Protein AF-A0A538IIS0-F1 (afdb_monomer_lite)

Radius of gyration: 21.3 Å; chains: 1; bounding box: 69×32×52 Å

Sequence (185 aa):
VWTGEPRGEMTRQIREASRRHWHADPLTSADGARLYSDFFSPAEFRRTGLYQELARPLGIEDMVRLWLDPRGAGGARLEFDRPDRRFRDSDRAVLDVLLPHLRQFRRSAVARRRSLSWPSNGAEGLTPREREILELVADGRTNAEVAQLLWVSPSTVRKHLENAYAKLGVHNGTRTRDLRRDRPL

Structure (mmCIF, N/CA/C/O backbone):
data_AF-A0A538IIS0-F1
#
_entry.id   AF-A0A538IIS0-F1
#
loop_
_atom_site.group_PDB
_atom_site.id
_atom_site.type_symbol
_atom_site.label_atom_id
_atom_site.label_alt_id
_atom_site.label_comp_id
_atom_site.label_asym_id
_atom_site.label_entity_id
_atom_site.label_seq_id
_atom_site.pdbx_PDB_ins_code
_atom_site.Cartn_x
_atom_site.Cartn_y
_atom_site.Cartn_z
_atom_site.occupancy
_atom_site.B_iso_or_equiv
_atom_site.auth_seq_id
_atom_site.auth_comp_id
_atom_site.auth_asym_id
_atom_site.auth_atom_id
_atom_site.pdbx_PDB_model_num
ATOM 1 N N . VAL A 1 1 ? -6.198 -1.019 3.293 1.00 33.31 1 VAL A N 1
ATOM 2 C CA . VAL A 1 1 ? -7.305 -1.655 2.550 1.00 33.31 1 VAL A CA 1
ATOM 3 C C . VAL A 1 1 ? -6.745 -1.989 1.188 1.00 33.31 1 VAL A C 1
ATOM 5 O O . VAL A 1 1 ? -6.380 -1.081 0.459 1.00 33.31 1 VAL A O 1
ATOM 8 N N . TRP A 1 2 ? -6.546 -3.279 0.962 1.00 36.22 2 TRP A N 1
ATOM 9 C CA . TRP A 1 2 ? -6.068 -3.895 -0.269 1.00 36.22 2 TRP A CA 1
ATOM 10 C C . TRP A 1 2 ? -7.277 -4.633 -0.853 1.00 36.22 2 TRP A C 1
ATOM 12 O O . TRP A 1 2 ? -8.022 -5.243 -0.085 1.00 36.22 2 TRP A O 1
ATOM 22 N N . THR A 1 3 ? -7.559 -4.457 -2.145 1.00 32.69 3 THR A N 1
ATOM 23 C CA . THR A 1 3 ? -8.865 -4.805 -2.748 1.00 32.69 3 THR A CA 1
ATOM 24 C C . THR A 1 3 ? -8.763 -5.686 -3.994 1.00 32.69 3 THR A C 1
ATOM 26 O O . THR A 1 3 ? -9.735 -5.785 -4.735 1.00 32.69 3 THR A O 1
ATOM 29 N N . GLY A 1 4 ? -7.615 -6.316 -4.246 1.00 43.41 4 GLY A N 1
ATOM 30 C CA . GLY A 1 4 ? -7.484 -7.371 -5.253 1.00 43.41 4 GLY A CA 1
ATOM 31 C C . GLY A 1 4 ? -7.354 -8.720 -4.560 1.00 43.41 4 GLY A C 1
ATOM 32 O O . GLY A 1 4 ? -6.572 -8.829 -3.622 1.00 43.41 4 GLY A O 1
ATOM 33 N N . GLU A 1 5 ? -8.111 -9.735 -4.982 1.00 45.53 5 GLU A N 1
ATOM 34 C CA . GLU A 1 5 ? -7.801 -11.098 -4.551 1.00 45.53 5 GLU A CA 1
ATOM 35 C C . GLU A 1 5 ? -6.458 -11.502 -5.179 1.00 45.53 5 GLU A C 1
ATOM 37 O O . GLU A 1 5 ? -6.302 -11.435 -6.403 1.00 45.53 5 GLU A O 1
ATOM 42 N N . PRO A 1 6 ? -5.462 -11.876 -4.364 1.00 56.81 6 PRO A N 1
ATOM 43 C CA . PRO A 1 6 ? -4.179 -12.318 -4.873 1.00 56.81 6 PRO A CA 1
ATOM 44 C C . PRO A 1 6 ? -4.402 -13.650 -5.584 1.00 56.81 6 PRO A C 1
ATOM 46 O O . PRO A 1 6 ? -5.241 -14.454 -5.176 1.00 56.81 6 PRO A O 1
ATOM 49 N N . ARG A 1 7 ? -3.590 -13.959 -6.593 1.00 62.84 7 ARG A N 1
ATOM 50 C CA . ARG A 1 7 ? -3.607 -15.322 -7.142 1.00 62.84 7 ARG A CA 1
ATOM 51 C C . ARG A 1 7 ? -3.034 -16.358 -6.155 1.00 62.84 7 ARG A C 1
ATOM 53 O O . ARG A 1 7 ? -3.169 -17.548 -6.412 1.00 62.84 7 ARG A O 1
ATOM 60 N N . GLY A 1 8 ? -2.431 -15.927 -5.037 1.00 64.62 8 GLY A N 1
ATOM 61 C CA . GLY A 1 8 ? -1.850 -16.785 -3.995 1.00 64.62 8 GLY A CA 1
ATOM 62 C C . GLY A 1 8 ? -2.246 -16.390 -2.566 1.00 64.62 8 GLY A C 1
ATOM 63 O O . GLY A 1 8 ? -2.528 -15.236 -2.276 1.00 64.62 8 GLY A O 1
ATOM 64 N N . GLU A 1 9 ? -2.270 -17.346 -1.643 1.00 74.31 9 GLU A N 1
ATOM 65 C CA . GLU A 1 9 ? -2.751 -17.133 -0.272 1.00 74.31 9 GLU A CA 1
ATOM 66 C C . GLU A 1 9 ? -1.841 -16.203 0.555 1.00 74.31 9 GLU A C 1
ATOM 68 O O . GLU A 1 9 ? -0.624 -16.348 0.548 1.00 74.31 9 GLU A O 1
ATOM 73 N N . MET A 1 10 ? -2.416 -15.283 1.341 1.00 77.69 10 MET A N 1
ATOM 74 C CA . MET A 1 10 ? -1.679 -14.373 2.237 1.00 77.69 10 MET A CA 1
ATOM 75 C C . MET A 1 10 ? -1.203 -15.079 3.525 1.00 77.69 10 MET A C 1
ATOM 77 O O . MET A 1 10 ? -1.702 -14.816 4.631 1.00 77.69 10 MET A O 1
ATOM 81 N N . THR A 1 11 ? -0.235 -15.984 3.373 1.00 82.81 11 THR A N 1
ATOM 82 C CA . THR A 1 11 ? 0.330 -16.806 4.456 1.00 82.81 11 THR A CA 1
ATOM 83 C C . THR A 1 11 ? 1.126 -15.987 5.482 1.00 82.81 11 THR A C 1
ATOM 85 O O . THR A 1 11 ? 1.507 -14.836 5.249 1.00 82.81 11 THR A O 1
ATOM 88 N N . ARG A 1 12 ? 1.429 -16.588 6.645 1.00 79.19 12 ARG A N 1
ATOM 89 C CA . ARG A 1 12 ? 2.288 -15.971 7.676 1.00 79.19 12 ARG A CA 1
ATOM 90 C C . ARG A 1 12 ? 3.655 -15.568 7.114 1.00 79.19 12 ARG A C 1
ATOM 92 O O . ARG A 1 12 ? 4.102 -14.454 7.368 1.00 79.19 12 ARG A O 1
ATOM 99 N N . GLN A 1 13 ? 4.267 -16.440 6.314 1.00 80.81 13 GLN A N 1
ATOM 100 C CA . GLN A 1 13 ? 5.565 -16.192 5.688 1.00 80.81 13 GLN A CA 1
ATOM 101 C C . GLN A 1 13 ? 5.528 -14.965 4.769 1.00 80.81 13 GLN A C 1
ATOM 103 O O . GLN A 1 13 ? 6.429 -14.133 4.825 1.00 80.81 13 GLN A O 1
ATOM 108 N N . ILE A 1 14 ? 4.462 -14.806 3.979 1.00 82.19 14 ILE A N 1
ATOM 109 C CA . ILE A 1 14 ? 4.277 -13.648 3.091 1.00 82.19 14 ILE A CA 1
ATOM 110 C C . ILE A 1 14 ? 4.088 -12.362 3.905 1.00 82.19 14 ILE A C 1
ATOM 112 O O . ILE A 1 14 ? 4.660 -11.327 3.569 1.00 82.19 14 ILE A O 1
ATOM 116 N N . ARG A 1 15 ? 3.365 -12.410 5.033 1.00 78.38 15 ARG A N 1
ATOM 117 C CA . ARG A 1 15 ? 3.237 -11.249 5.936 1.00 78.38 15 ARG A CA 1
ATOM 118 C C . ARG A 1 15 ? 4.567 -10.856 6.575 1.00 78.38 15 ARG A C 1
ATOM 120 O O . ARG A 1 15 ? 4.832 -9.669 6.743 1.00 78.38 15 ARG A O 1
ATOM 127 N N . GLU A 1 16 ? 5.393 -11.825 6.952 1.00 81.81 16 GLU A N 1
ATOM 128 C CA . GLU A 1 16 ? 6.734 -11.569 7.490 1.00 81.81 16 GLU A CA 1
ATOM 129 C C . GLU A 1 16 ? 7.668 -11.003 6.414 1.00 81.81 16 GLU A C 1
ATOM 131 O O . GLU A 1 16 ? 8.334 -9.997 6.659 1.00 81.81 16 GLU A O 1
ATOM 136 N N . ALA A 1 17 ? 7.651 -11.571 5.204 1.00 83.44 17 ALA A N 1
ATOM 137 C CA . ALA A 1 17 ? 8.385 -11.046 4.054 1.00 83.44 17 ALA A CA 1
ATOM 138 C C . ALA A 1 17 ? 7.968 -9.602 3.731 1.00 83.44 17 ALA A C 1
ATOM 140 O O . ALA A 1 17 ? 8.826 -8.741 3.549 1.00 83.44 17 ALA A O 1
ATOM 141 N N . SER A 1 18 ? 6.666 -9.304 3.756 1.00 82.19 18 SER A N 1
ATOM 142 C CA . SER A 1 18 ? 6.145 -7.945 3.564 1.00 82.19 18 SER A CA 1
ATOM 143 C C . SER A 1 18 ? 6.749 -6.954 4.565 1.00 82.19 18 SER A C 1
ATOM 145 O O . SER A 1 18 ? 7.203 -5.885 4.165 1.00 82.19 18 SER A O 1
ATOM 147 N N . ARG A 1 19 ? 6.834 -7.318 5.855 1.00 81.81 19 ARG A N 1
ATOM 148 C CA . ARG A 1 19 ? 7.463 -6.463 6.879 1.00 81.81 19 ARG A CA 1
ATOM 149 C C . ARG A 1 19 ? 8.963 -6.289 6.652 1.00 81.81 19 ARG A C 1
ATOM 151 O O . ARG A 1 19 ? 9.461 -5.182 6.823 1.00 81.81 19 ARG A O 1
ATOM 158 N N . ARG A 1 20 ? 9.679 -7.353 6.267 1.00 84.00 20 ARG A N 1
ATOM 159 C CA . ARG A 1 20 ? 11.127 -7.288 5.996 1.00 84.00 20 ARG A CA 1
ATOM 160 C C . ARG A 1 20 ? 11.447 -6.352 4.836 1.00 84.00 20 ARG A C 1
ATOM 162 O O . ARG A 1 20 ? 12.305 -5.485 4.968 1.00 84.00 20 ARG A O 1
ATOM 169 N N . HIS A 1 21 ? 10.744 -6.513 3.717 1.00 83.12 21 HIS A N 1
ATOM 170 C CA . HIS A 1 21 ? 11.025 -5.760 2.492 1.00 83.12 21 HIS A CA 1
ATOM 171 C C . HIS A 1 21 ? 10.437 -4.346 2.501 1.00 83.12 21 HIS A C 1
ATOM 173 O O . HIS A 1 21 ? 10.823 -3.534 1.667 1.00 83.12 21 HIS A O 1
ATOM 179 N N . TRP A 1 22 ? 9.579 -4.011 3.473 1.00 77.38 22 TRP A N 1
ATOM 180 C CA . TRP A 1 22 ? 8.990 -2.676 3.622 1.00 77.38 22 TRP A CA 1
ATOM 181 C C . TRP A 1 22 ? 10.029 -1.547 3.654 1.00 77.38 22 TRP A C 1
ATOM 183 O O . TRP A 1 22 ? 9.833 -0.509 3.030 1.00 77.38 22 TRP A O 1
ATOM 193 N N . HIS A 1 23 ? 11.146 -1.739 4.360 1.00 72.06 23 HIS A N 1
ATOM 194 C CA . HIS A 1 23 ? 12.180 -0.706 4.499 1.00 72.06 23 HIS A CA 1
ATOM 195 C C . HIS A 1 23 ? 13.019 -0.499 3.233 1.00 72.06 23 HIS A C 1
ATOM 197 O O . HIS A 1 23 ? 13.590 0.573 3.055 1.00 72.06 23 HIS A O 1
ATOM 203 N N . ALA A 1 24 ? 13.093 -1.513 2.369 1.00 72.56 24 ALA A N 1
ATOM 204 C CA . ALA A 1 24 ? 13.843 -1.479 1.114 1.00 72.56 24 ALA A CA 1
ATOM 205 C C . ALA A 1 24 ? 12.946 -1.180 -0.102 1.00 72.56 24 ALA A C 1
ATOM 207 O O . ALA A 1 24 ? 13.407 -1.228 -1.241 1.00 72.56 24 ALA A O 1
ATOM 208 N N . ASP A 1 25 ? 11.662 -0.904 0.128 1.00 81.12 25 ASP A N 1
ATOM 209 C CA . ASP A 1 25 ? 10.684 -0.669 -0.923 1.00 81.12 25 ASP A CA 1
ATOM 210 C C . ASP A 1 25 ? 10.883 0.724 -1.553 1.00 81.12 25 ASP A C 1
ATOM 212 O O . ASP A 1 25 ? 10.730 1.739 -0.861 1.00 81.12 25 ASP A O 1
ATOM 216 N N . PRO A 1 26 ? 11.197 0.817 -2.862 1.00 84.12 26 PRO A N 1
ATOM 217 C CA . PRO A 1 26 ? 11.414 2.102 -3.523 1.00 84.12 26 PRO A CA 1
ATOM 218 C C . PRO A 1 26 ? 10.126 2.920 -3.684 1.00 84.12 26 PRO A C 1
ATOM 220 O O . PRO A 1 26 ? 10.202 4.133 -3.900 1.00 84.12 26 PRO A O 1
ATOM 223 N N . LEU A 1 27 ? 8.940 2.303 -3.560 1.00 84.62 27 LEU A N 1
ATOM 224 C CA . LEU A 1 27 ? 7.635 2.966 -3.652 1.00 84.62 27 LEU A CA 1
ATOM 225 C C . LEU A 1 27 ? 7.306 3.733 -2.363 1.00 84.62 27 LEU A C 1
ATOM 227 O O . LEU A 1 27 ? 6.235 3.592 -1.758 1.00 84.62 27 LEU A O 1
ATOM 231 N N . THR A 1 28 ? 8.259 4.557 -1.949 1.00 82.94 28 THR A N 1
ATOM 232 C CA . THR A 1 28 ? 8.177 5.487 -0.832 1.00 82.94 28 THR A CA 1
ATOM 233 C C . THR A 1 28 ? 7.103 6.550 -1.065 1.00 82.94 28 THR A C 1
ATOM 235 O O . THR A 1 28 ? 6.534 6.699 -2.152 1.00 82.94 28 THR A O 1
ATOM 238 N N . SER A 1 29 ? 6.783 7.265 0.010 1.00 82.12 29 SER A N 1
ATOM 239 C CA . SER A 1 29 ? 5.764 8.309 0.032 1.00 82.12 29 SER A CA 1
ATOM 240 C C . SER A 1 29 ? 5.997 9.380 -1.035 1.00 82.12 29 SER A C 1
ATOM 242 O O . SER A 1 29 ? 7.072 9.972 -1.105 1.00 82.12 29 SER A O 1
ATOM 244 N N . ALA A 1 30 ? 4.987 9.636 -1.870 1.00 83.62 30 ALA A N 1
ATOM 245 C CA . ALA A 1 30 ? 5.064 10.593 -2.970 1.00 83.62 30 ALA A CA 1
ATOM 246 C C . ALA A 1 30 ? 3.712 11.262 -3.247 1.00 83.62 30 ALA A C 1
ATOM 248 O O . ALA A 1 30 ? 2.654 10.749 -2.877 1.00 83.62 30 ALA A O 1
ATOM 249 N N . ASP A 1 31 ? 3.744 12.412 -3.924 1.00 83.38 31 ASP A N 1
ATOM 250 C CA . ASP A 1 31 ? 2.535 13.177 -4.236 1.00 83.38 31 ASP A CA 1
ATOM 251 C C . ASP A 1 31 ? 1.713 12.652 -5.415 1.00 83.38 31 ASP A C 1
ATOM 253 O O . ASP A 1 31 ? 0.544 13.012 -5.518 1.00 83.38 31 ASP A O 1
ATOM 257 N N . GLY A 1 32 ? 2.286 11.773 -6.238 1.00 87.69 32 GLY A N 1
ATOM 258 C CA . GLY A 1 32 ? 1.628 11.122 -7.375 1.00 87.69 32 GLY A CA 1
ATOM 259 C C . GLY A 1 32 ? 1.747 9.600 -7.328 1.00 87.69 32 GLY A C 1
ATOM 260 O O . GLY A 1 32 ? 2.329 9.032 -6.396 1.00 87.69 32 GLY A O 1
ATOM 261 N N . ALA A 1 33 ? 1.209 8.941 -8.352 1.00 91.69 33 ALA A N 1
ATOM 262 C CA . ALA A 1 33 ? 1.375 7.510 -8.550 1.00 91.69 33 ALA A CA 1
ATOM 263 C C . ALA A 1 33 ? 2.852 7.157 -8.805 1.00 91.69 33 ALA A C 1
ATOM 265 O O . ALA A 1 33 ? 3.556 7.827 -9.566 1.00 91.69 33 ALA A O 1
ATOM 266 N N . ARG A 1 34 ? 3.324 6.091 -8.152 1.00 91.31 34 ARG A N 1
ATOM 267 C CA . ARG A 1 34 ? 4.673 5.533 -8.315 1.00 91.31 34 ARG A CA 1
ATOM 268 C C . ARG A 1 34 ? 4.574 4.118 -8.847 1.00 91.31 34 ARG A C 1
ATOM 270 O O . ARG A 1 34 ? 3.869 3.299 -8.258 1.00 91.31 34 ARG A O 1
ATOM 277 N N . LEU A 1 35 ? 5.274 3.850 -9.941 1.00 91.88 35 LEU A N 1
ATOM 278 C CA . LEU A 1 35 ? 5.313 2.536 -10.568 1.00 91.88 35 LEU A CA 1
ATOM 279 C C . LEU A 1 35 ? 6.622 1.852 -10.196 1.00 91.88 35 LEU A C 1
ATOM 281 O O . LEU A 1 35 ? 7.661 2.502 -10.093 1.00 91.88 35 LEU A O 1
ATOM 285 N N . TYR A 1 36 ? 6.603 0.532 -10.044 1.00 89.50 36 TYR A N 1
ATOM 286 C CA . TYR A 1 36 ? 7.841 -0.215 -9.801 1.00 89.50 36 TYR A CA 1
ATOM 287 C C . TYR A 1 36 ? 8.797 -0.145 -11.000 1.00 89.50 36 TYR A C 1
ATOM 289 O O . TYR A 1 36 ? 10.019 -0.142 -10.845 1.00 89.50 36 TYR A O 1
ATOM 297 N N . SER A 1 37 ? 8.231 -0.003 -12.201 1.00 89.81 37 SER A N 1
ATOM 298 C CA . SER A 1 37 ? 8.971 0.224 -13.440 1.00 89.81 37 SER A CA 1
ATOM 299 C C . SER A 1 37 ? 9.761 1.533 -13.477 1.00 89.81 37 SER A C 1
ATOM 301 O O . SER A 1 37 ? 10.655 1.639 -14.309 1.00 89.81 37 SER A O 1
ATOM 303 N N . ASP A 1 38 ? 9.470 2.497 -12.594 1.00 91.81 38 ASP A N 1
ATOM 304 C CA . ASP A 1 38 ? 10.269 3.726 -12.466 1.00 91.81 38 ASP A CA 1
ATOM 305 C C . ASP A 1 38 ? 11.670 3.427 -11.885 1.00 91.81 38 ASP A C 1
ATOM 307 O O . ASP A 1 38 ? 12.589 4.225 -12.049 1.00 91.81 38 ASP A O 1
ATOM 311 N N . PHE A 1 39 ? 11.836 2.286 -11.202 1.00 92.00 39 PHE A N 1
ATOM 312 C CA . PHE A 1 39 ? 13.053 1.929 -10.462 1.00 92.00 39 PHE A CA 1
ATOM 313 C C . PHE A 1 39 ? 13.747 0.679 -10.997 1.00 92.00 39 PHE A C 1
ATOM 315 O O . PHE A 1 39 ? 14.957 0.537 -10.838 1.00 92.00 39 PHE A O 1
ATOM 322 N N . PHE A 1 40 ? 12.990 -0.235 -11.609 1.00 91.25 40 PHE A N 1
ATOM 323 C CA . PHE A 1 40 ? 13.513 -1.519 -12.056 1.00 91.25 40 PHE A CA 1
ATOM 324 C C . PHE A 1 40 ? 12.951 -1.937 -13.419 1.00 91.25 40 PHE A C 1
ATOM 326 O O . PHE A 1 40 ? 11.738 -1.954 -13.667 1.00 91.25 40 PHE A O 1
ATOM 333 N N . SER A 1 41 ? 13.838 -2.410 -14.292 1.00 92.06 41 SER A N 1
ATOM 334 C CA . SER A 1 41 ? 13.448 -3.234 -15.438 1.00 92.06 41 SER A CA 1
ATOM 335 C C . SER A 1 41 ? 12.796 -4.550 -14.966 1.00 92.06 41 SER A C 1
ATOM 337 O O . SER A 1 41 ? 12.961 -4.952 -13.809 1.00 92.06 41 SER A O 1
ATOM 339 N N . PRO A 1 42 ? 12.065 -5.282 -15.833 1.00 90.00 42 PRO A N 1
ATOM 340 C CA . PRO A 1 42 ? 11.447 -6.547 -15.423 1.00 90.00 42 PRO A CA 1
ATOM 341 C C . PRO A 1 42 ? 12.471 -7.565 -14.911 1.00 90.00 42 PRO A C 1
ATOM 343 O O . PRO A 1 42 ? 12.229 -8.256 -13.925 1.00 90.00 42 PRO A O 1
ATOM 346 N N . ALA A 1 43 ? 13.638 -7.633 -15.554 1.00 91.94 43 ALA A N 1
ATOM 347 C CA . ALA A 1 43 ? 14.707 -8.541 -15.158 1.00 91.94 43 ALA A CA 1
ATOM 348 C C . ALA A 1 43 ? 15.360 -8.137 -13.826 1.00 91.94 43 ALA A C 1
ATOM 350 O O . ALA A 1 43 ? 15.805 -8.999 -13.072 1.00 91.94 43 ALA A O 1
ATOM 351 N N . GLU A 1 44 ? 15.445 -6.842 -13.519 1.00 93.25 44 GLU A N 1
ATOM 352 C CA . GLU A 1 44 ? 15.931 -6.362 -12.220 1.00 93.25 44 GLU A CA 1
ATOM 353 C C . GLU A 1 44 ? 14.921 -6.624 -11.112 1.00 93.25 44 GLU A C 1
ATOM 355 O O . GLU A 1 44 ? 15.301 -7.192 -10.092 1.00 93.25 44 GLU A O 1
ATOM 360 N N . PHE A 1 45 ? 13.639 -6.313 -11.333 1.00 90.88 45 PHE A N 1
ATOM 361 C CA . PHE A 1 45 ? 12.600 -6.556 -10.335 1.00 90.88 45 PHE A CA 1
ATOM 362 C C . PHE A 1 45 ? 12.570 -8.029 -9.921 1.00 90.88 45 PHE A C 1
ATOM 364 O O . PHE A 1 45 ? 12.619 -8.336 -8.731 1.00 90.88 45 PHE A O 1
ATOM 371 N N . ARG A 1 46 ? 12.623 -8.950 -10.892 1.00 92.31 46 ARG A N 1
ATOM 372 C CA . ARG A 1 46 ? 12.640 -10.398 -10.629 1.00 92.31 46 ARG A CA 1
ATOM 373 C C . ARG A 1 46 ? 13.845 -10.879 -9.824 1.00 92.31 46 ARG A C 1
ATOM 375 O O . ARG A 1 46 ? 13.785 -11.948 -9.226 1.00 92.31 46 ARG A O 1
ATOM 382 N N . ARG A 1 47 ? 14.940 -10.119 -9.792 1.00 93.12 47 ARG A N 1
ATOM 383 C CA . ARG A 1 47 ? 16.129 -10.437 -8.987 1.00 93.12 47 ARG A CA 1
ATOM 384 C C . ARG A 1 47 ? 16.042 -9.913 -7.552 1.00 93.12 47 ARG A C 1
ATOM 386 O O . ARG A 1 47 ? 16.876 -10.282 -6.733 1.00 93.12 47 ARG A O 1
ATOM 393 N N . THR A 1 48 ? 15.055 -9.078 -7.231 1.00 91.50 48 THR A N 1
ATOM 394 C CA . THR A 1 48 ? 14.880 -8.537 -5.877 1.00 91.50 48 THR A CA 1
ATOM 395 C C . THR A 1 48 ? 14.340 -9.588 -4.903 1.00 91.50 48 THR A C 1
ATOM 397 O O . THR A 1 48 ? 13.547 -10.456 -5.276 1.00 91.50 48 THR A O 1
ATOM 400 N N . GLY A 1 49 ? 14.712 -9.469 -3.622 1.00 90.56 49 GLY A N 1
ATOM 401 C CA . GLY A 1 49 ? 14.114 -10.270 -2.546 1.00 90.56 49 GLY A CA 1
ATOM 402 C C . GLY A 1 49 ? 12.610 -10.015 -2.392 1.00 90.56 49 GLY A C 1
ATOM 403 O O . GLY A 1 49 ? 11.854 -10.960 -2.174 1.00 90.56 49 GLY A O 1
ATOM 404 N N . LEU A 1 50 ? 12.162 -8.770 -2.620 1.00 88.75 50 LEU A N 1
ATOM 405 C CA . LEU A 1 50 ? 10.740 -8.414 -2.658 1.00 88.75 50 LEU A CA 1
ATOM 406 C C . LEU A 1 50 ? 9.985 -9.269 -3.683 1.00 88.75 50 LEU A C 1
ATOM 408 O O . LEU A 1 50 ? 8.935 -9.823 -3.365 1.00 88.75 50 LEU A O 1
ATOM 412 N N . TYR A 1 51 ? 10.512 -9.420 -4.901 1.00 90.75 51 TYR A N 1
ATOM 413 C CA . TYR A 1 51 ? 9.852 -10.254 -5.900 1.00 90.75 51 TYR A CA 1
ATOM 414 C C . TYR A 1 51 ? 9.841 -11.727 -5.495 1.00 90.75 51 TYR A C 1
ATOM 416 O O . TYR A 1 51 ? 8.791 -12.361 -5.526 1.00 90.75 51 TYR A O 1
ATOM 424 N N . GLN A 1 52 ? 10.990 -12.270 -5.092 1.00 92.31 52 GLN A N 1
ATOM 425 C CA . GLN A 1 52 ? 11.123 -13.703 -4.820 1.00 92.31 52 GLN A CA 1
ATOM 426 C C . GLN A 1 52 ? 10.279 -14.167 -3.627 1.00 92.31 52 GLN A C 1
ATOM 428 O O . GLN A 1 52 ? 9.684 -15.242 -3.681 1.00 92.31 52 GLN A O 1
ATOM 433 N N . GLU A 1 53 ? 10.207 -13.360 -2.569 1.00 90.50 53 GLU A N 1
ATOM 434 C CA . GLU A 1 53 ? 9.539 -13.737 -1.320 1.00 90.50 53 GLU A CA 1
ATOM 435 C C . GLU A 1 53 ? 8.092 -13.242 -1.214 1.00 90.50 53 GLU A C 1
ATOM 437 O O . GLU A 1 53 ? 7.312 -13.834 -0.467 1.00 90.50 53 GLU A O 1
ATOM 442 N N . LEU A 1 54 ? 7.725 -12.167 -1.925 1.00 88.44 54 LEU A N 1
ATOM 443 C CA . LEU A 1 54 ? 6.406 -11.535 -1.813 1.00 88.44 54 LEU A CA 1
ATOM 444 C C . LEU A 1 54 ? 5.638 -11.531 -3.138 1.00 88.44 54 LEU A C 1
ATOM 446 O O . LEU A 1 54 ? 4.544 -12.086 -3.208 1.00 88.44 54 LEU A O 1
ATOM 450 N N . ALA A 1 55 ? 6.187 -10.913 -4.185 1.00 88.81 55 ALA A N 1
ATOM 451 C CA . ALA A 1 55 ? 5.430 -10.663 -5.413 1.00 88.81 55 ALA A CA 1
ATOM 452 C C . ALA A 1 55 ? 5.141 -11.958 -6.192 1.00 88.81 55 ALA A C 1
ATOM 454 O O . ALA A 1 55 ? 3.997 -12.227 -6.558 1.00 88.81 55 ALA A O 1
ATOM 455 N N . ARG A 1 56 ? 6.157 -12.808 -6.381 1.00 90.88 56 ARG A N 1
ATOM 456 C CA . ARG A 1 56 ? 6.065 -14.055 -7.148 1.00 90.88 56 ARG A CA 1
ATOM 457 C C . ARG A 1 56 ? 5.055 -15.048 -6.554 1.00 90.88 56 ARG A C 1
ATOM 459 O O . ARG A 1 56 ? 4.225 -15.527 -7.325 1.00 90.88 56 ARG A O 1
ATOM 466 N N . PRO A 1 57 ? 5.044 -15.344 -5.235 1.00 89.38 57 PRO A N 1
ATOM 467 C CA . PRO A 1 57 ? 4.015 -16.204 -4.639 1.00 89.38 57 PRO A CA 1
ATOM 468 C C . PRO A 1 57 ? 2.583 -15.683 -4.812 1.00 89.38 57 PRO A C 1
ATOM 470 O O . PRO A 1 57 ? 1.647 -16.475 -4.873 1.00 89.38 57 PRO A O 1
ATOM 473 N N . LEU A 1 58 ? 2.407 -14.361 -4.904 1.00 86.12 58 LEU A N 1
ATOM 474 C CA . LEU A 1 58 ? 1.105 -13.717 -5.106 1.00 86.12 58 LEU A CA 1
ATOM 475 C C . LEU A 1 58 ? 0.737 -13.557 -6.593 1.00 86.12 58 LEU A C 1
ATOM 477 O O . LEU A 1 58 ? -0.375 -13.125 -6.906 1.00 86.12 58 LEU A O 1
ATOM 481 N N . GLY A 1 59 ? 1.643 -13.925 -7.507 1.00 88.81 59 GLY A N 1
ATOM 482 C CA . GLY A 1 59 ? 1.478 -13.771 -8.951 1.00 88.81 59 GLY A CA 1
ATOM 483 C C . GLY A 1 59 ? 1.558 -12.319 -9.426 1.00 88.81 59 GLY A C 1
ATOM 484 O O . GLY A 1 59 ? 0.915 -11.977 -10.412 1.00 88.81 59 GLY A O 1
ATOM 485 N N . ILE A 1 60 ? 2.290 -11.462 -8.715 1.00 89.44 60 ILE A N 1
ATOM 486 C CA . ILE A 1 60 ? 2.440 -10.036 -9.019 1.00 89.44 60 ILE A CA 1
ATOM 487 C C . ILE A 1 60 ? 3.676 -9.840 -9.904 1.00 89.44 60 ILE A C 1
ATOM 489 O O . ILE A 1 60 ? 4.799 -10.131 -9.491 1.00 89.44 60 ILE A O 1
ATOM 493 N N . GLU A 1 61 ? 3.473 -9.319 -11.112 1.00 90.38 61 GLU A N 1
ATOM 494 C CA . GLU A 1 61 ? 4.540 -9.039 -12.086 1.00 90.38 61 GLU A CA 1
ATOM 495 C C . GLU A 1 61 ? 4.785 -7.539 -12.286 1.00 90.38 61 GLU A C 1
ATOM 497 O O . GLU A 1 61 ? 5.867 -7.143 -12.724 1.00 90.38 61 GLU A O 1
ATOM 502 N N . ASP A 1 62 ? 3.809 -6.698 -11.950 1.00 90.19 62 ASP A N 1
ATOM 503 C CA . ASP A 1 62 ? 3.966 -5.248 -11.908 1.00 90.19 62 ASP A CA 1
ATOM 504 C C . ASP A 1 62 ? 3.057 -4.630 -10.842 1.00 90.19 62 ASP A C 1
ATOM 506 O O . ASP A 1 62 ? 2.014 -5.196 -10.503 1.00 90.19 62 ASP A O 1
ATOM 510 N N . MET A 1 63 ? 3.443 -3.466 -10.323 1.00 90.25 63 MET A N 1
ATOM 511 C CA . MET A 1 63 ? 2.717 -2.782 -9.253 1.00 90.25 63 MET A CA 1
ATOM 512 C C . MET A 1 63 ? 2.788 -1.259 -9.382 1.00 90.25 63 MET A C 1
ATOM 514 O O . MET A 1 63 ? 3.793 -0.682 -9.810 1.00 90.25 63 MET A O 1
ATOM 518 N N . VAL A 1 64 ? 1.714 -0.602 -8.949 1.00 91.69 64 VAL A N 1
ATOM 519 C CA . VAL A 1 64 ? 1.636 0.853 -8.797 1.00 91.69 64 VAL A CA 1
ATOM 520 C C . VAL A 1 64 ? 1.064 1.206 -7.431 1.00 91.69 64 VAL A C 1
ATOM 522 O O . VAL A 1 64 ? 0.095 0.603 -6.963 1.00 91.69 64 VAL A O 1
ATOM 525 N N . ARG A 1 65 ? 1.645 2.224 -6.794 1.00 91.31 65 ARG A N 1
ATOM 526 C CA . ARG A 1 65 ? 1.232 2.707 -5.475 1.00 91.31 65 ARG A CA 1
ATOM 527 C C . ARG A 1 65 ? 0.861 4.182 -5.507 1.00 91.31 65 ARG A C 1
ATOM 529 O O . ARG A 1 65 ? 1.557 5.002 -6.104 1.00 91.31 65 ARG A O 1
ATOM 536 N N . LEU A 1 66 ? -0.213 4.520 -4.796 1.00 92.19 66 LEU A N 1
ATOM 537 C CA . LEU A 1 66 ? -0.661 5.888 -4.553 1.00 92.19 66 LEU A CA 1
ATOM 538 C C . LEU A 1 66 ? -0.728 6.178 -3.057 1.00 92.19 66 LEU A C 1
ATOM 540 O O . LEU A 1 66 ? -1.334 5.424 -2.294 1.00 92.19 66 LEU A O 1
ATOM 544 N N . TRP A 1 67 ? -0.196 7.325 -2.643 1.00 89.00 67 TRP A N 1
ATOM 545 C CA . TRP A 1 67 ? -0.262 7.774 -1.255 1.00 89.00 67 TRP A CA 1
ATOM 546 C C . TRP A 1 67 ? -1.409 8.761 -1.055 1.00 89.00 67 TRP A C 1
ATOM 548 O O . TRP A 1 67 ? -1.415 9.884 -1.570 1.00 89.00 67 TRP A O 1
ATOM 558 N N . LEU A 1 68 ? -2.395 8.343 -0.262 1.00 88.75 68 LEU A N 1
ATOM 559 C CA . LEU A 1 68 ? -3.562 9.160 0.066 1.00 88.75 68 LEU A CA 1
ATOM 560 C C . LEU A 1 68 ? -3.278 10.146 1.209 1.00 88.75 68 LEU A C 1
ATOM 562 O O . LEU A 1 68 ? -4.025 11.096 1.412 1.00 88.75 68 LEU A O 1
ATOM 566 N N . ASP A 1 69 ? -2.229 9.900 1.989 1.00 82.19 69 ASP A N 1
ATOM 567 C CA . ASP A 1 69 ? -1.710 10.840 2.981 1.00 82.19 69 ASP A CA 1
ATOM 568 C C . ASP A 1 69 ? -0.226 10.567 3.160 1.00 82.19 69 ASP A C 1
ATOM 570 O O . ASP A 1 69 ? 0.157 9.724 3.973 1.00 82.19 69 ASP A O 1
ATOM 574 N N . PRO A 1 70 ? 0.602 11.221 2.341 1.00 70.12 70 PRO A N 1
ATOM 575 C CA . PRO A 1 70 ? 2.030 10.977 2.337 1.00 70.12 70 PRO A CA 1
ATOM 576 C C . PRO A 1 70 ? 2.733 11.446 3.621 1.00 70.12 70 PRO A C 1
ATOM 578 O O . PRO A 1 70 ? 3.884 11.074 3.840 1.00 70.12 70 PRO A O 1
ATOM 581 N N . ARG A 1 71 ? 2.069 12.263 4.455 1.00 69.75 71 ARG A N 1
ATOM 582 C CA . ARG A 1 71 ? 2.659 12.921 5.634 1.00 69.75 71 ARG A CA 1
ATOM 583 C C . ARG A 1 71 ? 2.008 12.525 6.966 1.00 69.75 71 ARG A C 1
ATOM 585 O O . ARG A 1 71 ? 2.507 12.913 8.016 1.00 69.75 71 ARG A O 1
ATOM 592 N N . GLY A 1 72 ? 0.901 11.785 6.948 1.00 61.88 72 GLY A N 1
ATOM 593 C CA . GLY A 1 72 ? 0.187 11.360 8.152 1.00 61.88 72 GLY A CA 1
ATOM 594 C C . GLY A 1 72 ? 0.741 10.086 8.791 1.00 61.88 72 GLY A C 1
ATOM 595 O O . GLY A 1 72 ? 1.270 9.202 8.113 1.00 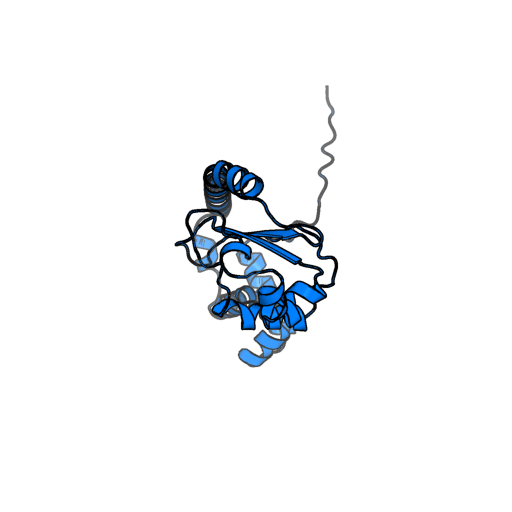61.88 72 GLY A O 1
ATOM 596 N N . ALA A 1 73 ? 0.555 9.963 10.109 1.00 47.56 73 ALA A N 1
ATOM 597 C CA . ALA A 1 73 ? 0.908 8.766 10.869 1.00 47.56 73 ALA A CA 1
ATOM 598 C C . ALA A 1 73 ? 0.197 7.527 10.287 1.00 47.56 73 ALA A C 1
ATOM 600 O O . ALA A 1 73 ? -1.032 7.472 10.215 1.00 47.56 73 ALA A O 1
ATOM 601 N N . GLY A 1 74 ? 0.981 6.551 9.821 1.00 59.00 74 GLY A N 1
ATOM 602 C CA . GLY A 1 74 ? 0.485 5.314 9.208 1.00 59.00 74 GLY A CA 1
ATOM 603 C C . GLY A 1 74 ? 0.294 5.351 7.687 1.00 59.00 74 GLY A C 1
ATOM 604 O O . GLY A 1 74 ? -0.032 4.315 7.112 1.00 59.00 74 GLY A O 1
ATOM 605 N N . GLY A 1 75 ? 0.514 6.497 7.025 1.00 67.06 75 GLY A N 1
ATOM 606 C CA . GLY A 1 75 ? 0.744 6.578 5.579 1.00 67.06 75 GLY A CA 1
ATOM 607 C C . GLY A 1 75 ? -0.258 5.800 4.718 1.00 67.06 75 GLY A C 1
ATOM 608 O O . GLY A 1 75 ? 0.115 4.852 4.019 1.00 67.06 75 GLY A O 1
ATOM 609 N N . ALA A 1 76 ? -1.550 6.143 4.805 1.00 81.19 76 ALA A N 1
ATOM 610 C CA . ALA A 1 76 ? -2.561 5.369 4.090 1.00 81.19 76 ALA A CA 1
ATOM 611 C C . ALA A 1 76 ? -2.391 5.508 2.572 1.00 81.19 76 ALA A C 1
ATOM 613 O O . ALA A 1 76 ? -2.268 6.610 2.025 1.00 81.19 76 ALA A O 1
ATOM 614 N N . ARG A 1 77 ? -2.417 4.355 1.913 1.00 86.56 77 ARG A N 1
ATOM 615 C CA . ARG A 1 77 ? -2.049 4.158 0.517 1.00 86.56 77 ARG A CA 1
ATOM 616 C C . ARG A 1 77 ? -2.992 3.172 -0.159 1.00 86.56 77 ARG A C 1
ATOM 618 O O . ARG A 1 77 ? -3.656 2.386 0.521 1.00 86.56 77 ARG A O 1
ATOM 625 N N . LEU A 1 78 ? -3.019 3.231 -1.481 1.00 89.12 78 LEU A N 1
ATOM 626 C CA . LEU A 1 78 ? -3.614 2.222 -2.348 1.00 89.12 78 LEU A CA 1
ATOM 627 C C . LEU A 1 78 ? -2.510 1.607 -3.197 1.00 89.12 78 LEU A C 1
ATOM 629 O O . LEU A 1 78 ? -1.581 2.303 -3.607 1.00 89.12 78 LEU A O 1
ATOM 633 N N . GLU A 1 79 ? -2.634 0.315 -3.443 1.00 87.62 79 GLU A N 1
ATOM 634 C CA . GLU A 1 79 ? -1.718 -0.461 -4.265 1.00 87.62 79 GLU A CA 1
ATOM 635 C C . GLU A 1 79 ? -2.543 -1.254 -5.269 1.00 87.62 79 GLU A C 1
ATOM 637 O O . GLU A 1 79 ? -3.606 -1.779 -4.921 1.00 87.62 79 GLU A O 1
ATOM 642 N N . PHE A 1 80 ? -2.075 -1.274 -6.510 1.00 89.62 80 PHE A N 1
ATOM 643 C CA . PHE A 1 80 ? -2.661 -2.057 -7.582 1.00 89.62 80 PHE A CA 1
ATOM 644 C C . PHE A 1 80 ? -1.578 -2.936 -8.181 1.00 89.62 80 PHE A C 1
ATOM 646 O O . PHE A 1 80 ? -0.523 -2.440 -8.575 1.00 89.62 80 PHE A O 1
ATOM 653 N N . ASP A 1 81 ? -1.906 -4.211 -8.319 1.00 89.50 81 ASP A N 1
ATOM 654 C CA . ASP A 1 81 ? -1.003 -5.240 -8.806 1.00 89.50 81 ASP A CA 1
ATOM 655 C C . ASP A 1 81 ? -1.512 -5.791 -10.138 1.00 89.50 81 ASP A C 1
ATOM 657 O O . ASP A 1 81 ? -2.723 -5.875 -10.374 1.00 89.50 81 ASP A O 1
ATOM 661 N N . ARG A 1 82 ? -0.593 -6.175 -11.025 1.00 87.62 82 ARG A N 1
ATOM 662 C CA . ARG A 1 82 ? -0.914 -6.840 -12.292 1.00 87.62 82 ARG A CA 1
ATOM 663 C C . ARG A 1 82 ? -0.064 -8.102 -12.480 1.00 87.62 82 ARG A C 1
ATOM 665 O O . ARG A 1 82 ? 1.142 -8.057 -12.241 1.00 87.62 82 ARG A O 1
ATOM 672 N N . PRO A 1 83 ? -0.666 -9.216 -12.931 1.00 84.94 83 PRO A N 1
ATOM 673 C CA . PRO A 1 83 ? 0.045 -10.475 -13.152 1.00 84.94 83 PRO A CA 1
ATOM 674 C C . PRO A 1 83 ? 0.584 -10.651 -14.579 1.00 84.94 83 PRO A C 1
ATOM 676 O O . PRO A 1 83 ? 1.378 -11.548 -14.831 1.00 84.94 83 PRO A O 1
ATOM 679 N N . ASP A 1 84 ? 0.084 -9.878 -15.541 1.00 80.44 84 ASP A N 1
ATOM 680 C CA . ASP A 1 84 ? 0.126 -10.227 -16.966 1.00 80.44 84 ASP A CA 1
ATOM 681 C C . ASP A 1 84 ? 0.661 -9.111 -17.867 1.00 80.44 84 ASP A C 1
ATOM 683 O O . ASP A 1 84 ? 1.181 -9.379 -18.950 1.00 80.44 84 ASP A O 1
ATOM 687 N N . ARG A 1 85 ? 0.551 -7.853 -17.439 1.00 83.44 85 ARG A N 1
ATOM 688 C CA . ARG A 1 85 ? 1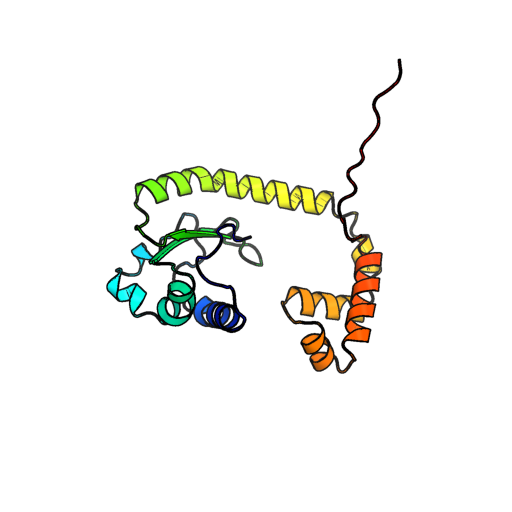.005 -6.700 -18.219 1.00 83.44 85 ARG A CA 1
ATOM 689 C C . ARG A 1 85 ? 1.501 -5.571 -17.339 1.00 83.44 85 ARG A C 1
ATOM 691 O O . ARG A 1 85 ? 1.036 -5.391 -16.214 1.00 83.44 85 ARG A O 1
ATOM 698 N N . ARG A 1 86 ? 2.370 -4.746 -17.921 1.00 88.88 86 ARG A N 1
ATOM 699 C CA . ARG A 1 86 ? 2.881 -3.554 -17.253 1.00 88.88 86 ARG A CA 1
ATOM 700 C C . ARG A 1 86 ? 1.851 -2.437 -17.135 1.00 88.88 86 ARG A C 1
ATOM 702 O O . ARG A 1 86 ? 0.930 -2.328 -17.955 1.00 88.88 86 ARG A O 1
ATOM 709 N N . PHE A 1 87 ? 2.022 -1.597 -16.123 1.00 92.19 87 PHE A N 1
ATOM 710 C CA . PHE A 1 87 ? 1.395 -0.283 -16.086 1.00 92.19 87 PHE A CA 1
ATOM 711 C C . PHE A 1 87 ? 2.043 0.624 -17.132 1.00 92.19 87 PHE A C 1
ATOM 713 O O . PHE A 1 87 ? 3.256 0.623 -17.328 1.00 92.19 87 PHE A O 1
ATOM 720 N N . ARG A 1 88 ? 1.207 1.370 -17.847 1.00 91.25 88 ARG A N 1
ATOM 721 C CA . ARG A 1 88 ? 1.623 2.339 -18.863 1.00 91.25 88 ARG A CA 1
ATOM 722 C C . ARG A 1 88 ? 1.529 3.752 -18.302 1.00 91.25 88 ARG A C 1
ATOM 724 O O . ARG A 1 88 ? 0.766 3.995 -17.367 1.00 91.25 88 ARG A O 1
ATOM 731 N N . ASP A 1 89 ? 2.169 4.708 -18.963 1.00 91.19 89 ASP A N 1
ATOM 732 C CA . ASP A 1 89 ? 2.030 6.131 -18.619 1.00 91.19 89 ASP A CA 1
ATOM 733 C C . ASP A 1 89 ? 0.571 6.604 -18.669 1.00 91.19 89 ASP A C 1
ATOM 735 O O . ASP A 1 89 ? 0.146 7.423 -17.860 1.00 91.19 89 ASP A O 1
ATOM 739 N N . SER A 1 90 ? -0.245 6.017 -19.551 1.00 92.81 90 SER A N 1
ATOM 740 C CA . SER A 1 90 ? -1.689 6.263 -19.583 1.00 92.81 90 SER A CA 1
ATOM 741 C C . SER A 1 90 ? -2.399 5.809 -18.301 1.00 92.81 90 SER A C 1
ATOM 743 O O . SER A 1 90 ? -3.326 6.471 -17.848 1.00 92.81 90 SER A O 1
ATOM 745 N N . ASP A 1 91 ? -1.987 4.673 -17.719 1.00 93.00 91 ASP A N 1
ATOM 746 C CA . ASP A 1 91 ? -2.543 4.201 -16.446 1.00 93.00 91 ASP A CA 1
ATOM 747 C C . ASP A 1 91 ? -2.159 5.183 -15.325 1.00 93.00 91 ASP A C 1
ATOM 749 O O . ASP A 1 91 ? -3.010 5.576 -14.527 1.00 93.00 91 ASP A O 1
ATOM 753 N N . ARG A 1 92 ? -0.895 5.636 -15.310 1.00 91.75 92 ARG A N 1
ATOM 754 C CA . ARG A 1 92 ? -0.393 6.646 -14.368 1.00 91.75 92 ARG A CA 1
ATOM 755 C C . ARG A 1 92 ? -1.175 7.954 -14.462 1.00 91.75 92 ARG A C 1
ATOM 757 O O . ARG A 1 92 ? -1.626 8.452 -13.439 1.00 91.75 92 ARG A O 1
ATOM 764 N N . ALA A 1 93 ? -1.389 8.468 -15.671 1.00 91.50 93 ALA A N 1
ATOM 765 C CA . ALA A 1 93 ? -2.112 9.718 -15.889 1.00 91.50 93 ALA A CA 1
ATOM 766 C C . ALA A 1 93 ? -3.545 9.661 -15.337 1.00 91.50 93 ALA A C 1
ATOM 768 O O . ALA A 1 93 ? -3.984 10.584 -14.654 1.00 91.50 93 ALA A O 1
ATOM 769 N N . VAL A 1 94 ? -4.265 8.557 -15.568 1.00 94.31 94 VAL A N 1
ATOM 770 C CA . VAL A 1 94 ? -5.609 8.354 -14.999 1.00 94.31 94 VAL A CA 1
ATOM 771 C C . VAL A 1 94 ? -5.559 8.331 -13.471 1.00 94.31 94 VAL A C 1
ATOM 773 O O . VAL A 1 94 ? -6.376 8.967 -12.805 1.00 94.31 94 VAL A O 1
ATOM 776 N N . LEU A 1 95 ? -4.593 7.612 -12.905 1.00 94.19 95 LEU A N 1
ATOM 777 C CA . LEU A 1 95 ? -4.408 7.500 -11.462 1.00 94.19 95 LEU A CA 1
ATOM 778 C C . LEU A 1 95 ? -4.064 8.848 -10.810 1.00 94.19 95 LEU A C 1
ATOM 780 O O . LEU A 1 95 ? -4.625 9.171 -9.762 1.00 94.19 95 LEU A O 1
ATOM 784 N N . ASP A 1 96 ? -3.220 9.655 -11.450 1.00 92.00 96 ASP A N 1
ATOM 785 C CA . ASP A 1 96 ? -2.866 11.001 -10.994 1.00 92.00 96 ASP A CA 1
ATOM 786 C C . ASP A 1 96 ? -4.071 11.954 -11.042 1.00 92.00 96 ASP A C 1
ATOM 788 O O . ASP A 1 96 ? -4.277 12.721 -10.101 1.00 92.00 96 ASP A O 1
ATOM 792 N N . VAL A 1 97 ? -4.932 11.853 -12.064 1.00 94.62 97 VAL A N 1
ATOM 793 C CA . VAL A 1 97 ? -6.199 12.608 -12.131 1.00 94.62 97 VAL A CA 1
ATOM 794 C C . VAL A 1 97 ? -7.153 12.211 -11.000 1.00 94.62 97 VAL A C 1
ATOM 796 O O . VAL A 1 97 ? -7.813 13.065 -10.409 1.00 94.62 97 VAL A O 1
ATOM 799 N N . LEU A 1 98 ? -7.228 10.924 -10.653 1.00 93.62 98 LEU A N 1
ATOM 800 C CA . LEU A 1 98 ? -8.105 10.439 -9.581 1.00 93.62 98 LEU A CA 1
ATOM 801 C C . LEU A 1 98 ? -7.572 10.748 -8.175 1.00 93.62 98 LEU A C 1
ATOM 803 O O . LEU A 1 98 ? -8.354 10.846 -7.224 1.00 93.62 98 LEU A O 1
ATOM 807 N N . LEU A 1 99 ? -6.258 10.901 -8.013 1.00 91.81 99 LEU A N 1
ATOM 808 C CA . LEU A 1 99 ? -5.606 10.990 -6.709 1.00 91.81 99 LEU A CA 1
ATOM 809 C C . LEU A 1 99 ? -6.144 12.120 -5.804 1.00 91.81 99 LEU A C 1
ATOM 811 O O . LEU A 1 99 ? -6.426 11.834 -4.634 1.00 91.81 99 LEU A O 1
ATOM 815 N N . PRO A 1 100 ? -6.369 13.365 -6.275 1.00 91.88 100 PRO A N 1
ATOM 816 C CA . PRO A 1 100 ? -6.975 14.416 -5.454 1.00 91.88 100 PRO A CA 1
ATOM 817 C C . PRO A 1 100 ? -8.355 14.025 -4.908 1.00 91.88 100 PRO A C 1
ATOM 819 O O . PRO A 1 100 ? -8.658 14.274 -3.738 1.00 91.88 100 PRO A O 1
ATOM 822 N N . HIS A 1 101 ? -9.170 13.343 -5.717 1.00 92.62 101 HIS A N 1
ATOM 823 C CA . HIS A 1 101 ? -10.507 12.898 -5.324 1.00 92.62 101 HIS A CA 1
ATOM 824 C C . HIS A 1 101 ? -10.453 11.759 -4.304 1.00 92.62 101 HIS A C 1
ATOM 826 O O . HIS A 1 101 ? -11.199 11.773 -3.325 1.00 92.62 101 HIS A O 1
ATOM 832 N N . LEU A 1 102 ? -9.526 10.814 -4.466 1.00 91.56 102 LEU A N 1
ATOM 833 C CA . LEU A 1 102 ? -9.307 9.728 -3.505 1.00 91.56 102 LEU A CA 1
ATOM 834 C C . LEU A 1 102 ? -8.800 10.257 -2.154 1.00 91.56 102 LEU A C 1
ATOM 836 O O . LEU A 1 102 ? -9.247 9.806 -1.094 1.00 91.56 102 LEU A O 1
ATOM 840 N N . ARG A 1 103 ? -7.908 11.257 -2.177 1.00 90.06 103 ARG A N 1
ATOM 841 C CA . ARG A 1 103 ? -7.444 11.970 -0.975 1.00 90.06 103 ARG A CA 1
ATOM 842 C C . ARG A 1 103 ? -8.608 12.656 -0.265 1.00 90.06 103 ARG A C 1
ATOM 844 O O . ARG A 1 103 ? -8.764 12.491 0.946 1.00 90.06 103 ARG A O 1
ATOM 851 N N . GLN A 1 104 ? -9.450 13.374 -1.008 1.00 88.00 104 GLN A N 1
ATOM 852 C CA . GLN A 1 104 ? -10.624 14.041 -0.451 1.00 88.00 104 GLN A CA 1
ATOM 853 C C . GLN A 1 104 ? -11.626 13.039 0.130 1.00 88.00 104 GLN A C 1
ATOM 855 O O . GLN A 1 104 ? -12.048 13.193 1.274 1.00 88.00 104 GLN A O 1
ATOM 860 N N . PHE A 1 105 ? -11.946 11.976 -0.609 1.00 88.12 105 PHE A N 1
ATOM 861 C CA . PHE A 1 105 ? -12.835 10.914 -0.149 1.00 88.12 105 PHE A CA 1
ATOM 862 C C . PHE A 1 105 ? -12.358 10.321 1.178 1.00 88.12 105 PHE A C 1
ATOM 864 O O . PHE A 1 105 ? -13.133 10.222 2.130 1.00 88.12 105 PHE A O 1
ATOM 871 N N . ARG A 1 106 ? -11.064 9.993 1.288 1.00 84.94 106 ARG A N 1
ATOM 872 C CA . ARG A 1 106 ? -10.502 9.486 2.540 1.00 84.94 106 ARG A CA 1
ATOM 873 C C . ARG A 1 106 ? -10.604 10.510 3.666 1.00 84.94 106 ARG A C 1
ATOM 875 O O . ARG A 1 106 ? -10.986 10.129 4.770 1.00 84.94 106 ARG A O 1
ATOM 882 N N . ARG A 1 107 ? -10.259 11.780 3.427 1.00 85.44 107 ARG A N 1
ATOM 883 C CA . ARG A 1 107 ? -10.379 12.840 4.446 1.00 85.44 107 ARG A CA 1
ATOM 884 C C . ARG A 1 107 ? -11.810 12.929 4.964 1.00 85.44 107 ARG A C 1
ATOM 886 O O . ARG A 1 107 ? -12.013 12.902 6.174 1.00 85.44 107 ARG A O 1
ATOM 893 N N . SER A 1 108 ? -12.793 12.928 4.066 1.00 83.81 108 SER A N 1
ATOM 894 C CA . SER A 1 108 ? -14.212 12.910 4.421 1.00 83.81 108 SER A CA 1
ATOM 895 C C . SER A 1 108 ? -14.606 11.640 5.176 1.00 83.81 108 SER A C 1
ATOM 897 O O . SER A 1 108 ? -15.321 11.728 6.168 1.00 83.81 108 SER A O 1
ATOM 899 N N . ALA A 1 109 ? -14.123 10.463 4.776 1.00 81.38 109 ALA A N 1
ATOM 900 C CA . ALA A 1 109 ? -14.406 9.207 5.469 1.00 81.38 109 ALA A CA 1
ATOM 901 C C . ALA A 1 109 ? -13.801 9.168 6.883 1.00 81.38 109 ALA A C 1
ATOM 903 O O . ALA A 1 109 ? -14.465 8.738 7.822 1.00 81.38 109 ALA A O 1
ATOM 904 N N . VAL A 1 110 ? -12.570 9.658 7.062 1.00 80.88 110 VAL A N 1
ATOM 905 C CA . VAL A 1 110 ? -11.920 9.764 8.378 1.00 80.88 110 VAL A CA 1
ATOM 906 C C . VAL A 1 110 ? -12.631 10.793 9.250 1.00 80.88 110 VAL A C 1
ATOM 908 O O . VAL A 1 110 ? -12.883 10.507 10.415 1.00 80.88 110 VAL A O 1
ATOM 911 N N . ALA A 1 111 ? -13.001 11.953 8.701 1.00 76.38 111 ALA A N 1
ATOM 912 C CA . ALA A 1 111 ? -13.771 12.965 9.420 1.00 76.38 111 ALA A CA 1
ATOM 913 C C . ALA A 1 111 ? -15.140 12.425 9.856 1.00 76.38 111 ALA A C 1
ATOM 915 O O . ALA A 1 111 ? -15.504 12.573 11.016 1.00 76.38 111 ALA A O 1
ATOM 916 N N . ARG A 1 112 ? -15.849 11.708 8.972 1.00 71.38 112 ARG A N 1
ATOM 917 C CA . ARG A 1 112 ? -17.122 11.044 9.297 1.00 71.38 112 ARG A CA 1
ATOM 918 C C . ARG A 1 112 ? -16.947 9.943 10.334 1.00 71.38 112 ARG A C 1
ATOM 920 O O . ARG A 1 112 ? -17.763 9.820 11.233 1.00 71.38 112 ARG A O 1
ATOM 927 N N . ARG A 1 113 ? -15.876 9.150 10.252 1.00 67.69 113 ARG A N 1
ATOM 928 C CA . ARG A 1 113 ? -15.572 8.141 11.274 1.00 67.69 113 ARG A CA 1
ATOM 929 C C . ARG A 1 113 ? -15.258 8.791 12.616 1.00 67.69 113 ARG A C 1
ATOM 931 O O . ARG A 1 113 ? -15.687 8.255 13.622 1.00 67.69 113 ARG A O 1
ATOM 938 N N . ARG A 1 114 ? -14.565 9.935 12.624 1.00 64.06 114 ARG A N 1
ATOM 939 C CA . ARG A 1 114 ? -14.288 10.730 13.829 1.00 64.06 114 ARG A CA 1
ATOM 940 C C . ARG A 1 114 ? -15.534 11.398 14.407 1.00 64.06 114 ARG A C 1
ATOM 942 O O . ARG A 1 114 ? -15.625 11.527 15.615 1.00 64.06 114 ARG A O 1
ATOM 949 N N . SER A 1 115 ? -16.481 11.813 13.567 1.00 58.50 115 SER A N 1
ATOM 950 C CA . SER A 1 115 ? -17.755 12.378 14.022 1.00 58.50 115 SER A CA 1
ATOM 951 C C . SER A 1 115 ? -18.756 11.305 14.460 1.00 58.50 115 SER A C 1
ATOM 953 O O . SER A 1 115 ? -19.631 11.587 15.265 1.00 58.50 115 SER A O 1
ATOM 955 N N . LEU A 1 116 ? -18.652 10.086 13.913 1.00 56.94 116 LEU A N 1
ATOM 956 C CA . LEU A 1 116 ? -19.441 8.918 14.322 1.00 56.94 116 LEU A CA 1
ATOM 957 C C . LEU A 1 116 ? -18.803 8.155 15.493 1.00 56.94 116 LEU A C 1
ATOM 959 O O . LEU A 1 116 ? -19.509 7.448 16.207 1.00 56.94 116 LEU A O 1
ATOM 963 N N . SER A 1 117 ? -17.494 8.293 15.724 1.00 48.78 117 SER A N 1
ATOM 964 C CA . SER A 1 117 ? -16.894 7.961 17.012 1.00 48.78 117 SER A CA 1
ATOM 965 C C . SER A 1 117 ? -17.326 9.039 18.002 1.00 48.78 117 SER A C 1
ATOM 967 O O . SER A 1 117 ? -16.839 10.164 17.951 1.00 48.78 117 SER A O 1
ATOM 969 N N . TRP A 1 118 ? -18.306 8.674 18.825 1.00 44.19 118 TRP A N 1
ATOM 970 C CA . TRP A 1 118 ? -18.879 9.392 19.969 1.00 44.19 118 TRP A CA 1
ATOM 971 C C . TRP A 1 118 ? -17.825 10.187 20.784 1.00 44.19 118 TRP A C 1
ATOM 973 O O . TRP A 1 118 ? -16.645 9.829 20.732 1.00 44.19 118 TRP A O 1
ATOM 983 N N . PRO A 1 119 ? -18.211 11.244 21.541 1.00 42.12 119 PRO A N 1
ATOM 984 C CA . PRO A 1 119 ? -17.296 12.184 22.180 1.00 42.12 119 PRO A CA 1
ATOM 985 C C . PRO A 1 119 ? -16.213 11.482 22.987 1.00 42.12 119 PRO A C 1
ATOM 987 O O . PRO A 1 119 ? -16.435 10.422 23.569 1.00 42.12 119 PRO A O 1
ATOM 990 N N . SER A 1 120 ? -15.062 12.135 23.042 1.00 48.78 120 SER A N 1
ATOM 991 C CA . SER A 1 120 ? -13.776 11.779 23.645 1.00 48.78 120 SER A CA 1
ATOM 992 C C . SER A 1 120 ? -13.781 11.127 25.044 1.00 48.78 120 SER A C 1
ATOM 994 O O . SER A 1 120 ? -12.716 10.737 25.507 1.00 48.78 120 SER A O 1
ATOM 996 N N . ASN A 1 121 ? -14.930 10.937 25.699 1.00 47.34 121 ASN A N 1
ATOM 997 C CA . ASN A 1 121 ? -15.078 10.266 26.995 1.00 47.34 121 ASN A CA 1
ATOM 998 C C . ASN A 1 121 ? -14.884 8.737 26.951 1.00 47.34 121 ASN A C 1
ATOM 1000 O O . ASN A 1 121 ? -14.677 8.122 27.993 1.00 47.34 121 ASN A O 1
ATOM 1004 N N . GLY A 1 122 ? -14.935 8.077 25.786 1.00 50.28 122 GLY A N 1
ATOM 1005 C CA . GLY A 1 122 ? -14.790 6.609 25.722 1.00 50.28 122 GLY A CA 1
ATOM 1006 C C . GLY A 1 122 ? -13.396 6.099 26.122 1.00 50.28 122 GLY A C 1
ATOM 1007 O O . GLY A 1 122 ? -13.261 5.024 26.706 1.00 50.28 122 GLY A O 1
ATOM 1008 N N . ALA A 1 123 ? -12.348 6.888 25.854 1.00 53.19 123 ALA A N 1
ATOM 1009 C CA . ALA A 1 123 ? -10.973 6.555 26.235 1.00 53.19 123 ALA A CA 1
ATOM 1010 C C . ALA A 1 123 ? -10.673 6.806 27.727 1.00 53.19 123 ALA A C 1
ATOM 1012 O O . ALA A 1 123 ? -9.724 6.219 28.256 1.00 53.19 123 ALA A O 1
ATOM 1013 N N . GLU A 1 124 ? -11.484 7.633 28.399 1.00 56.53 124 GLU A N 1
ATOM 1014 C CA . GLU A 1 124 ? -11.399 7.899 29.843 1.00 56.53 124 GLU A CA 1
ATOM 1015 C C . GLU A 1 124 ? -11.919 6.717 30.683 1.00 56.53 124 GLU A C 1
ATOM 1017 O O . GLU A 1 124 ? -11.516 6.559 31.830 1.00 56.53 124 GLU A O 1
ATOM 1022 N N . GLY A 1 125 ? -12.750 5.834 30.110 1.00 68.12 125 GLY A N 1
ATOM 1023 C CA . GLY A 1 125 ? -13.260 4.630 30.786 1.00 68.12 125 GLY A CA 1
ATOM 1024 C C . GLY A 1 125 ? -12.382 3.376 30.649 1.00 68.12 125 GLY A C 1
ATOM 1025 O O . GLY A 1 125 ? -12.646 2.354 31.300 1.00 68.12 125 GLY A O 1
ATOM 1026 N N . LEU A 1 126 ? -11.351 3.415 29.797 1.00 82.12 126 LEU A N 1
ATOM 1027 C CA . LEU A 1 126 ? -10.420 2.300 29.629 1.00 82.12 126 LEU A CA 1
ATOM 1028 C C . LEU A 1 126 ? -9.416 2.260 30.780 1.00 82.12 126 LEU A C 1
ATOM 1030 O O . LEU A 1 126 ? -8.748 3.244 31.092 1.00 82.12 126 LEU A O 1
ATOM 1034 N N . THR A 1 127 ? -9.256 1.081 31.365 1.00 86.44 127 THR A N 1
ATOM 1035 C CA . THR A 1 127 ? -8.163 0.819 32.301 1.00 86.44 127 THR A CA 1
ATOM 1036 C C . THR A 1 127 ? -6.817 0.870 31.567 1.00 86.44 127 THR A C 1
ATOM 1038 O O . THR A 1 127 ? -6.760 0.578 30.366 1.00 86.44 127 THR A O 1
ATOM 1041 N N . PRO A 1 128 ? -5.707 1.157 32.273 1.00 84.88 128 PRO A N 1
ATOM 1042 C CA . PRO A 1 128 ? -4.370 1.111 31.681 1.00 84.88 128 PRO A CA 1
ATOM 1043 C C . PRO A 1 128 ? -4.083 -0.218 30.972 1.00 84.88 128 PRO A C 1
ATOM 1045 O O . PRO A 1 128 ? -3.540 -0.231 29.872 1.00 84.88 128 PRO A O 1
ATOM 1048 N N . ARG A 1 129 ? -4.542 -1.332 31.556 1.00 86.88 129 ARG A N 1
ATOM 1049 C CA . ARG A 1 129 ? -4.339 -2.673 31.003 1.00 86.88 129 ARG A CA 1
ATOM 1050 C C . ARG A 1 129 ? -5.132 -2.929 29.723 1.00 86.88 129 ARG A C 1
ATOM 1052 O O . ARG A 1 129 ? -4.624 -3.556 28.802 1.00 86.88 129 ARG A O 1
ATOM 1059 N N . GLU A 1 130 ? -6.3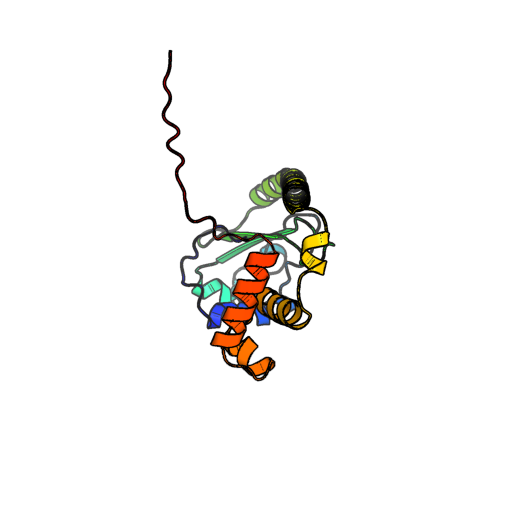68 -2.441 29.643 1.00 88.94 130 GLU A N 1
ATOM 1060 C CA . GLU A 1 130 ? -7.174 -2.521 28.418 1.00 88.94 130 GLU A CA 1
ATOM 1061 C C . GLU A 1 130 ? -6.550 -1.698 27.286 1.00 88.94 130 GLU A C 1
ATOM 1063 O O . GLU A 1 130 ? -6.535 -2.151 26.143 1.00 88.94 130 GLU A O 1
ATOM 1068 N N . ARG A 1 131 ? -5.995 -0.521 27.603 1.00 87.69 131 ARG A N 1
ATOM 1069 C CA . ARG A 1 131 ? -5.293 0.326 26.631 1.00 87.69 131 ARG A CA 1
ATOM 1070 C C . ARG A 1 131 ? -4.029 -0.348 26.102 1.00 87.69 131 ARG A C 1
ATOM 1072 O O . ARG A 1 131 ? -3.883 -0.472 24.893 1.00 87.69 131 ARG A O 1
ATOM 1079 N N . GLU A 1 132 ? -3.180 -0.842 26.997 1.00 90.19 132 GLU A N 1
ATOM 1080 C CA . GLU A 1 132 ? -1.944 -1.556 26.652 1.00 90.19 132 GLU A CA 1
ATOM 1081 C C . GLU A 1 132 ? -2.220 -2.775 25.752 1.00 90.19 132 GLU A C 1
ATOM 1083 O O . GLU A 1 132 ? -1.548 -2.995 24.745 1.00 90.19 132 GLU A O 1
ATOM 1088 N N . ILE A 1 133 ? -3.269 -3.545 26.061 1.00 90.88 133 ILE A N 1
ATOM 1089 C CA . ILE A 1 133 ? -3.682 -4.693 25.244 1.00 90.88 133 ILE A CA 1
ATOM 1090 C C . ILE A 1 133 ? -4.195 -4.248 23.867 1.00 90.88 133 ILE A C 1
ATOM 1092 O O . ILE A 1 133 ? -3.834 -4.857 22.859 1.00 90.88 133 ILE A O 1
ATOM 1096 N N . LEU A 1 134 ? -5.023 -3.200 23.799 1.00 87.00 134 LEU A N 1
ATOM 1097 C CA . LEU A 1 134 ? -5.519 -2.661 22.528 1.00 87.00 134 LEU A CA 1
ATOM 1098 C C . LEU A 1 134 ? -4.387 -2.142 21.643 1.00 87.00 134 LEU A C 1
ATOM 1100 O O . LEU A 1 134 ? -4.427 -2.367 20.434 1.00 87.00 134 LEU A O 1
ATOM 1104 N N . GLU A 1 135 ? -3.394 -1.476 22.231 1.00 83.31 135 GLU A N 1
ATOM 1105 C CA . GLU A 1 135 ? -2.212 -0.992 21.522 1.00 83.31 135 GLU A CA 1
ATOM 1106 C C . GLU A 1 135 ? -1.470 -2.161 20.884 1.00 83.31 135 GLU A C 1
ATOM 1108 O O . GLU A 1 135 ? -1.325 -2.169 19.667 1.00 83.31 135 GLU A O 1
ATOM 1113 N N . LEU A 1 136 ? -1.124 -3.202 21.650 1.00 78.69 136 LEU A N 1
ATOM 1114 C CA . LEU A 1 136 ? -0.433 -4.385 21.124 1.00 78.69 136 LEU A CA 1
ATOM 1115 C C . LEU A 1 136 ? -1.238 -5.118 20.032 1.00 78.69 136 LEU A C 1
ATOM 1117 O O . LEU A 1 136 ? -0.669 -5.594 19.047 1.00 78.69 136 LEU A O 1
ATOM 1121 N N . VAL A 1 137 ? -2.563 -5.198 20.159 1.00 83.19 137 VAL A N 1
ATOM 1122 C CA . VAL A 1 137 ? -3.415 -5.813 19.125 1.00 83.19 137 VAL A CA 1
ATOM 1123 C C . VAL A 1 137 ? -3.489 -4.948 17.863 1.00 83.19 137 VAL A C 1
ATOM 1125 O O . VAL A 1 137 ? -3.412 -5.485 16.756 1.00 83.19 137 VAL A O 1
ATOM 1128 N N . ALA A 1 138 ? -3.595 -3.621 17.993 1.00 73.62 138 ALA A N 1
ATOM 1129 C CA . ALA A 1 138 ? -3.568 -2.693 16.854 1.00 73.62 138 ALA A CA 1
ATOM 1130 C C . ALA A 1 138 ? -2.248 -2.785 16.070 1.00 73.62 138 ALA A C 1
ATOM 1132 O O . ALA A 1 138 ? -2.215 -2.655 14.847 1.00 73.62 138 ALA A O 1
ATOM 1133 N N . ASP A 1 139 ? -1.188 -3.113 16.792 1.00 73.00 139 ASP A N 1
ATOM 1134 C CA . ASP A 1 139 ? 0.165 -3.377 16.333 1.00 73.00 139 ASP A CA 1
ATOM 1135 C C . ASP A 1 139 ? 0.345 -4.773 15.682 1.00 73.00 139 ASP A C 1
ATOM 1137 O O . ASP A 1 139 ? 1.456 -5.189 15.326 1.00 73.00 139 ASP A O 1
ATOM 1141 N N . GLY A 1 140 ? -0.756 -5.516 15.524 1.00 77.06 140 GLY A N 1
ATOM 1142 C CA . GLY A 1 140 ? -0.844 -6.767 14.777 1.00 77.06 140 GLY A CA 1
ATOM 1143 C C . GLY A 1 140 ? -0.395 -8.015 15.535 1.00 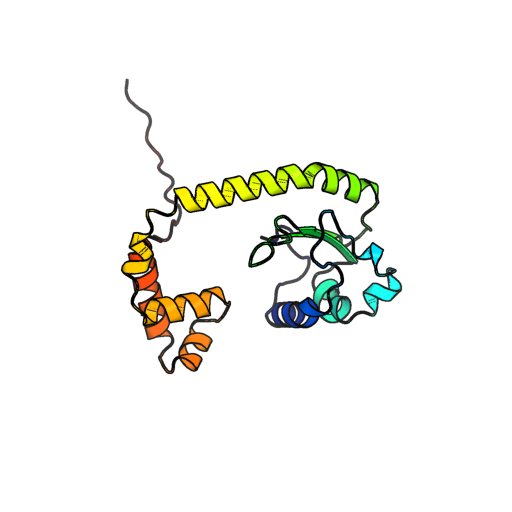77.06 140 GLY A C 1
ATOM 1144 O O . GLY A 1 140 ? -0.151 -9.033 14.882 1.00 77.06 140 GLY A O 1
ATOM 1145 N N . ARG A 1 141 ? -0.257 -7.954 16.868 1.00 82.81 141 ARG A N 1
ATOM 1146 C CA . ARG A 1 141 ? 0.025 -9.135 17.699 1.00 82.81 141 ARG A CA 1
ATOM 1147 C C . ARG A 1 141 ? -1.249 -9.956 17.927 1.00 82.81 141 ARG A C 1
ATOM 1149 O O . ARG A 1 141 ? -2.345 -9.420 18.080 1.00 82.81 141 ARG A O 1
ATOM 1156 N N . THR A 1 142 ? -1.102 -11.273 17.975 1.00 86.62 142 THR A N 1
ATOM 1157 C CA . THR A 1 142 ? -2.162 -12.220 18.341 1.00 86.62 142 THR A CA 1
ATOM 1158 C C . THR A 1 142 ? -2.391 -12.236 19.853 1.00 86.62 142 THR A C 1
ATOM 1160 O O . THR A 1 142 ? -1.489 -11.933 20.629 1.00 86.62 142 THR A O 1
ATOM 1163 N N . ASN A 1 143 ? -3.568 -12.681 20.309 1.00 84.12 143 ASN A N 1
ATOM 1164 C CA . ASN A 1 143 ? -3.851 -12.803 21.748 1.00 84.12 143 ASN A CA 1
ATOM 1165 C C . ASN A 1 143 ? -2.832 -13.685 22.491 1.00 84.12 143 ASN A C 1
ATOM 1167 O O . ASN A 1 143 ? -2.598 -13.466 23.675 1.00 84.12 143 ASN A O 1
ATOM 1171 N N . ALA A 1 144 ? -2.239 -14.675 21.813 1.00 86.00 144 ALA A N 1
ATOM 1172 C CA . ALA A 1 144 ? -1.198 -15.528 22.381 1.00 86.00 144 ALA A CA 1
ATOM 1173 C C . ALA A 1 144 ? 0.133 -14.778 22.554 1.00 86.00 144 ALA A C 1
ATOM 1175 O O . ALA A 1 144 ? 0.760 -14.888 23.602 1.00 86.00 144 ALA A O 1
ATOM 1176 N N . GLU A 1 145 ? 0.534 -13.975 21.569 1.00 79.81 145 GLU A N 1
ATOM 1177 C CA . GLU A 1 145 ? 1.739 -13.137 21.654 1.00 79.81 145 GLU A CA 1
ATOM 1178 C C . GLU A 1 145 ? 1.572 -12.028 22.701 1.00 79.81 145 GLU A C 1
ATOM 1180 O O . GLU A 1 145 ? 2.468 -11.800 23.506 1.00 79.81 145 GLU A O 1
ATOM 1185 N N . VAL A 1 146 ? 0.400 -11.385 22.759 1.00 89.62 146 VAL A N 1
ATOM 1186 C CA . VAL A 1 146 ? 0.078 -10.395 23.801 1.00 89.62 146 VAL A CA 1
ATOM 1187 C C . VAL A 1 146 ? 0.118 -11.033 25.187 1.00 89.62 146 VAL A C 1
ATOM 1189 O O . VAL A 1 146 ? 0.686 -10.461 26.110 1.00 89.62 146 VAL A O 1
ATOM 1192 N N . ALA A 1 147 ? -0.440 -12.236 25.335 1.00 91.00 147 ALA A N 1
ATOM 1193 C CA . ALA A 1 147 ? -0.409 -12.987 26.585 1.00 91.00 147 ALA A CA 1
ATOM 1194 C C . ALA A 1 147 ? 1.025 -13.273 27.056 1.00 91.00 147 ALA A C 1
ATOM 1196 O O . ALA A 1 147 ? 1.329 -13.074 28.230 1.00 91.00 147 ALA A O 1
ATOM 1197 N N . GLN A 1 148 ? 1.912 -13.661 26.135 1.00 88.19 148 GLN A N 1
ATOM 1198 C CA . GLN A 1 148 ? 3.332 -13.869 26.427 1.00 88.19 148 GLN A CA 1
ATOM 1199 C C . GLN A 1 148 ? 4.037 -12.569 26.830 1.00 88.19 148 GLN A C 1
ATOM 1201 O O . GLN A 1 148 ?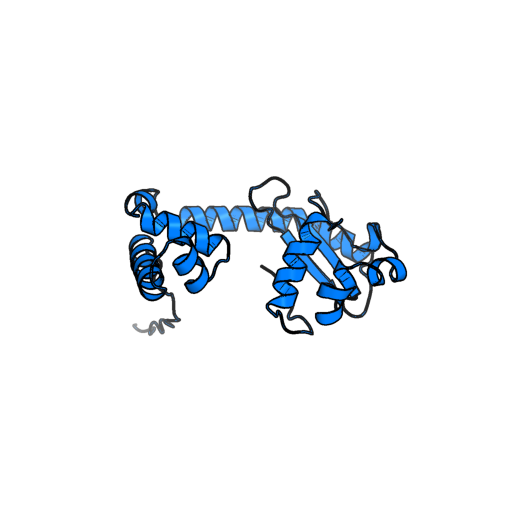 4.721 -12.546 27.848 1.00 88.19 148 GLN A O 1
ATOM 1206 N N . LEU A 1 149 ? 3.836 -11.481 26.079 1.00 88.50 149 LEU A N 1
ATOM 1207 C CA . LEU A 1 149 ? 4.452 -10.176 26.361 1.00 88.50 149 LEU A CA 1
ATOM 1208 C C . LEU A 1 149 ? 4.027 -9.608 27.718 1.00 88.50 149 LEU A C 1
ATOM 1210 O O . LEU A 1 149 ? 4.809 -8.954 28.402 1.00 88.50 149 LEU A O 1
ATOM 1214 N N . LEU A 1 150 ? 2.777 -9.860 28.095 1.00 91.50 150 LEU A N 1
ATOM 1215 C CA . LEU A 1 150 ? 2.152 -9.291 29.278 1.00 91.50 150 LEU A CA 1
ATOM 1216 C C . LEU A 1 150 ? 2.101 -10.254 30.473 1.00 91.50 150 LEU A C 1
ATOM 1218 O O . LEU A 1 150 ? 1.534 -9.883 31.503 1.00 91.50 150 LEU A O 1
ATOM 1222 N N . TRP A 1 151 ? 2.679 -11.454 30.344 1.00 91.50 151 TRP A N 1
ATOM 1223 C CA . TRP A 1 151 ? 2.716 -12.506 31.369 1.00 91.50 151 TRP A CA 1
ATOM 1224 C C . TRP A 1 151 ? 1.330 -12.879 31.919 1.00 91.50 151 TRP A C 1
ATOM 1226 O O . TRP A 1 151 ? 1.128 -13.041 33.120 1.00 91.50 151 TRP A O 1
ATOM 1236 N N . VAL A 1 152 ? 0.346 -13.005 31.027 1.00 93.19 152 VAL A N 1
ATOM 1237 C CA . VAL A 1 152 ? -1.034 -13.406 31.350 1.00 93.19 152 VAL A CA 1
ATOM 1238 C C . VAL A 1 152 ? -1.481 -14.554 30.451 1.00 93.19 152 VAL A C 1
ATOM 1240 O O . VAL A 1 152 ? -0.786 -14.935 29.517 1.00 93.19 152 VAL A O 1
ATOM 1243 N N . SER A 1 153 ? -2.660 -15.123 30.700 1.00 94.56 153 SER A N 1
ATOM 1244 C CA . SER A 1 153 ? -3.229 -16.124 29.798 1.00 94.56 153 SER A CA 1
ATOM 1245 C C . SER A 1 153 ? -3.889 -15.473 28.566 1.00 94.56 153 SER A C 1
ATOM 1247 O O . SER A 1 153 ? -4.419 -14.357 28.650 1.00 94.56 153 SER A O 1
ATOM 1249 N N . PRO A 1 154 ? -3.977 -16.183 27.424 1.00 91.56 154 PRO A N 1
ATOM 1250 C CA . PRO A 1 154 ? -4.738 -15.711 26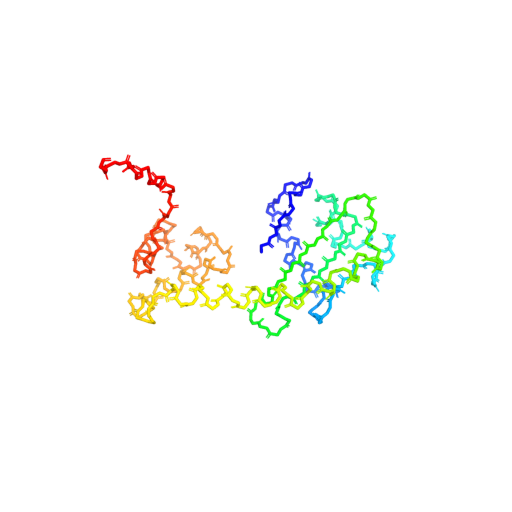.262 1.00 91.56 154 PRO A CA 1
ATOM 1251 C C . PRO A 1 154 ? -6.229 -15.473 26.555 1.00 91.56 154 PRO A C 1
ATOM 1253 O O . PRO A 1 154 ? -6.870 -14.654 25.893 1.00 91.56 154 PRO A O 1
ATOM 1256 N N . SER A 1 155 ? -6.802 -16.178 27.540 1.00 91.00 155 SER A N 1
ATOM 1257 C CA . SER A 1 155 ? -8.181 -15.950 27.985 1.00 91.00 155 SER A CA 1
ATOM 1258 C C . SER A 1 155 ? -8.341 -14.623 28.723 1.00 91.00 155 SER A C 1
ATOM 1260 O O . SER A 1 155 ? -9.321 -13.924 28.476 1.00 91.00 155 SER A O 1
ATOM 1262 N N . THR A 1 156 ? -7.361 -14.226 29.537 1.00 90.44 156 THR A N 1
ATOM 1263 C CA . THR A 1 156 ? -7.336 -12.913 30.195 1.00 90.44 156 THR A CA 1
ATOM 1264 C C . THR A 1 156 ? -7.230 -11.784 29.174 1.00 90.44 156 THR A C 1
ATOM 1266 O O . THR A 1 156 ? -7.979 -10.813 29.258 1.00 90.44 156 THR A O 1
ATOM 1269 N N . VAL A 1 157 ? -6.390 -11.937 28.143 1.00 92.69 157 VAL A N 1
ATOM 1270 C CA . VAL A 1 157 ? -6.312 -10.969 27.032 1.00 92.69 157 VAL A CA 1
ATOM 1271 C C . VAL A 1 157 ? -7.666 -10.816 26.339 1.00 92.69 157 VAL A C 1
ATOM 1273 O O . VAL A 1 157 ? -8.145 -9.696 26.167 1.00 92.69 157 VAL A O 1
ATOM 1276 N N . ARG A 1 158 ? -8.328 -11.933 26.000 1.00 89.38 158 ARG A N 1
ATOM 1277 C CA . ARG A 1 158 ? -9.674 -11.907 25.405 1.00 89.38 158 ARG A CA 1
ATOM 1278 C C . ARG A 1 158 ? -10.668 -11.174 26.303 1.00 89.38 158 ARG A C 1
ATOM 1280 O O . ARG A 1 158 ? -11.439 -10.364 25.802 1.00 89.38 158 ARG A O 1
ATOM 1287 N N . LYS A 1 159 ? -10.617 -11.410 27.616 1.00 89.88 159 LYS A N 1
ATOM 1288 C CA . LYS A 1 159 ? -11.532 -10.771 28.563 1.00 89.88 159 LYS A CA 1
ATOM 1289 C C . LYS A 1 159 ? -11.329 -9.259 28.651 1.00 89.88 159 LYS A C 1
ATOM 1291 O O . LYS A 1 159 ? -12.305 -8.514 28.660 1.00 89.88 159 LYS A O 1
ATOM 1296 N N . HIS A 1 160 ? -10.080 -8.797 28.666 1.00 90.00 160 HIS A N 1
ATOM 1297 C CA . HIS A 1 160 ? -9.787 -7.365 28.606 1.00 90.00 160 HIS A CA 1
ATOM 1298 C C . HIS A 1 160 ? -10.238 -6.742 27.282 1.00 90.00 160 HIS A C 1
ATOM 1300 O O . HIS A 1 160 ? -10.795 -5.652 27.301 1.00 90.00 160 HIS A O 1
ATOM 1306 N N . LEU A 1 161 ? -10.072 -7.436 26.151 1.00 89.50 161 LEU A N 1
ATOM 1307 C CA . LEU A 1 161 ? -10.572 -6.966 24.855 1.00 89.50 161 LEU A CA 1
ATOM 1308 C C . LEU A 1 161 ? -12.101 -6.877 24.818 1.00 89.50 161 LEU A C 1
ATOM 1310 O O . LEU A 1 161 ? -12.626 -5.876 24.347 1.00 89.50 161 LEU A O 1
ATOM 1314 N N . GLU A 1 162 ? -12.823 -7.869 25.347 1.00 86.25 162 GLU A N 1
ATOM 1315 C CA . GLU A 1 162 ? -14.289 -7.824 25.473 1.00 86.25 162 GLU A CA 1
ATOM 1316 C C . GLU A 1 162 ? -14.747 -6.596 26.268 1.00 86.25 162 GLU A C 1
ATOM 1318 O O . GLU A 1 162 ? -15.608 -5.844 25.810 1.00 86.25 162 GLU A O 1
ATOM 1323 N N . ASN A 1 163 ? -14.142 -6.369 27.437 1.00 82.88 163 ASN A N 1
ATOM 1324 C CA . ASN A 1 163 ? -14.466 -5.226 28.288 1.00 82.88 163 ASN A CA 1
ATOM 1325 C C . ASN A 1 163 ? -14.117 -3.900 27.601 1.00 82.88 163 ASN A C 1
ATOM 1327 O O . ASN A 1 163 ? -14.908 -2.958 27.638 1.00 82.88 163 ASN A O 1
ATOM 1331 N N . ALA A 1 164 ? -12.965 -3.834 26.933 1.00 85.00 164 ALA A N 1
ATOM 1332 C CA . ALA A 1 164 ? -12.543 -2.668 26.175 1.00 85.00 164 ALA A CA 1
ATOM 1333 C C . ALA A 1 164 ? -13.509 -2.369 25.018 1.00 85.00 164 ALA A C 1
ATOM 1335 O O . ALA A 1 164 ? -13.943 -1.233 24.864 1.00 85.00 164 ALA A O 1
ATOM 1336 N N . TYR A 1 165 ? -13.913 -3.375 24.239 1.00 82.12 165 TYR A N 1
ATOM 1337 C CA . TYR A 1 165 ? -14.868 -3.203 23.143 1.00 82.12 165 TYR A CA 1
ATOM 1338 C C . TYR A 1 165 ? -16.256 -2.795 23.633 1.00 82.12 165 TYR A C 1
ATOM 1340 O O . TYR A 1 165 ? -16.863 -1.912 23.030 1.00 82.12 165 TYR A O 1
ATOM 1348 N N . ALA A 1 166 ? -16.724 -3.359 24.750 1.00 78.50 166 ALA A N 1
ATOM 1349 C CA . ALA A 1 166 ? -17.969 -2.938 25.385 1.00 78.50 166 ALA A CA 1
ATOM 1350 C C . ALA A 1 166 ? -17.911 -1.462 25.816 1.00 78.50 166 ALA A C 1
ATOM 1352 O O . ALA A 1 166 ? -18.822 -0.697 25.508 1.00 78.50 166 ALA A O 1
ATOM 1353 N N . LYS A 1 167 ? -16.811 -1.038 26.455 1.00 76.06 167 LYS A N 1
ATOM 1354 C CA . LYS A 1 167 ? -16.578 0.363 26.853 1.00 76.06 167 LYS A CA 1
ATOM 1355 C C . LYS A 1 167 ? -16.463 1.314 25.663 1.00 76.06 167 LYS A C 1
ATOM 1357 O O . LYS A 1 167 ? -16.871 2.465 25.752 1.00 76.06 167 LYS A O 1
ATOM 1362 N N . LEU A 1 168 ? -15.931 0.829 24.545 1.00 75.44 168 LEU A N 1
ATOM 1363 C CA . LEU A 1 168 ? -15.805 1.582 23.299 1.00 75.44 168 LEU A CA 1
ATOM 1364 C C . LEU A 1 168 ? -17.087 1.570 22.449 1.00 75.44 168 LEU A C 1
ATOM 1366 O O . LEU A 1 168 ? -17.084 2.126 21.352 1.00 75.44 168 LEU A O 1
ATOM 1370 N N . GLY A 1 169 ? -18.170 0.931 22.912 1.00 65.19 169 GLY A N 1
ATOM 1371 C CA . GLY A 1 169 ? -19.422 0.818 22.157 1.00 65.19 169 GLY A CA 1
ATOM 1372 C C . GLY A 1 169 ? -19.282 0.019 20.857 1.00 65.19 169 GLY A C 1
ATOM 1373 O O . GLY A 1 169 ? -20.122 0.121 19.962 1.00 65.19 169 GLY A O 1
ATOM 1374 N N . VAL A 1 170 ? -18.217 -0.780 20.728 1.00 66.44 170 VAL A N 1
ATOM 1375 C CA . VAL A 1 170 ? -18.001 -1.673 19.590 1.00 66.44 170 VAL A CA 1
ATOM 1376 C C . VAL A 1 170 ? -18.838 -2.924 19.828 1.00 66.44 170 VAL A C 1
ATOM 1378 O O . VAL A 1 170 ? -18.354 -3.960 20.279 1.00 66.44 170 VAL A O 1
ATOM 1381 N N . HIS A 1 171 ? -20.132 -2.830 19.540 1.00 47.75 171 HIS A N 1
ATOM 1382 C CA . HIS A 1 171 ? -20.962 -4.015 19.384 1.00 47.75 171 HIS A CA 1
ATOM 1383 C C . HIS A 1 171 ? -20.638 -4.637 18.025 1.00 47.75 171 HIS A C 1
ATOM 1385 O O . HIS A 1 171 ? -20.664 -3.945 17.006 1.00 47.75 171 HIS A O 1
ATOM 1391 N N . ASN A 1 172 ? -20.311 -5.934 17.999 1.00 39.94 172 ASN A N 1
ATOM 1392 C CA . ASN A 1 172 ? -20.166 -6.691 16.758 1.00 39.94 172 ASN A CA 1
ATOM 1393 C C . ASN A 1 172 ? -21.461 -6.559 15.948 1.00 39.94 172 ASN A C 1
ATOM 1395 O O . ASN A 1 172 ? -22.438 -7.265 16.200 1.00 39.94 172 ASN A O 1
ATOM 1399 N N . GLY A 1 173 ? -21.454 -5.645 14.976 1.00 38.84 173 GLY A N 1
ATOM 1400 C CA . GLY A 1 173 ? -22.484 -5.467 13.964 1.00 38.84 173 GLY A CA 1
ATOM 1401 C C . GLY A 1 173 ? -22.515 -6.672 13.034 1.00 38.84 173 GLY A C 1
ATOM 1402 O O . GLY A 1 173 ? -22.129 -6.599 11.870 1.00 38.84 173 GLY A O 1
ATOM 1403 N N . THR A 1 174 ? -22.960 -7.804 13.564 1.00 32.81 174 THR A N 1
ATOM 1404 C CA . THR A 1 174 ? -23.384 -8.952 12.780 1.00 32.81 174 THR A CA 1
ATOM 1405 C C . THR A 1 174 ? -24.766 -8.596 12.258 1.00 32.81 174 THR A C 1
ATOM 1407 O O . THR A 1 174 ? -25.703 -8.484 13.038 1.00 32.81 174 THR A O 1
ATOM 1410 N N . ARG A 1 175 ? -24.847 -8.335 10.947 1.00 37.28 175 ARG A N 1
ATOM 1411 C CA . ARG A 1 175 ? -26.062 -8.263 10.116 1.00 37.28 175 ARG A CA 1
ATOM 1412 C C . ARG A 1 175 ? -27.377 -8.512 10.872 1.00 37.28 175 ARG A C 1
ATOM 1414 O O . ARG A 1 175 ? -27.829 -9.649 10.966 1.00 37.28 175 ARG A O 1
ATOM 1421 N N . THR A 1 176 ? -28.066 -7.446 11.245 1.00 26.34 176 THR A N 1
ATOM 1422 C CA . THR A 1 176 ? -29.527 -7.452 11.317 1.00 26.34 176 THR A CA 1
ATOM 1423 C C . THR A 1 176 ? -30.038 -6.712 10.088 1.00 26.34 176 THR A C 1
ATOM 1425 O O . THR A 1 176 ? -29.960 -5.492 9.975 1.00 26.34 176 THR A O 1
ATOM 1428 N N . ARG A 1 177 ? -30.502 -7.488 9.100 1.00 29.00 177 ARG A N 1
ATOM 1429 C CA . ARG A 1 177 ? -31.455 -7.001 8.100 1.00 29.00 177 ARG A CA 1
ATOM 1430 C C . ARG A 1 177 ? -32.681 -6.559 8.890 1.00 29.00 177 ARG A C 1
ATOM 1432 O O . ARG A 1 177 ? -33.441 -7.409 9.343 1.00 29.00 177 ARG A O 1
ATOM 1439 N N . ASP A 1 178 ? -32.849 -5.260 9.075 1.00 32.06 178 ASP A N 1
ATOM 1440 C CA . ASP A 1 178 ? -34.124 -4.720 9.519 1.00 32.06 178 ASP A CA 1
ATOM 1441 C C . ASP A 1 178 ? -35.072 -4.760 8.311 1.00 32.06 178 ASP A C 1
ATOM 1443 O O . ASP A 1 178 ? -35.075 -3.876 7.454 1.00 32.06 178 ASP A O 1
ATOM 1447 N N . LEU A 1 179 ? -35.806 -5.871 8.181 1.00 34.81 179 LEU A N 1
ATOM 1448 C CA . LEU A 1 179 ? -37.030 -5.933 7.386 1.00 34.81 179 LEU A CA 1
ATOM 1449 C C . LEU A 1 179 ? -38.076 -5.103 8.127 1.00 34.81 179 LEU A C 1
ATOM 1451 O O . LEU A 1 179 ? -38.962 -5.633 8.802 1.00 34.81 179 LEU A O 1
ATOM 1455 N N . ARG A 1 180 ? -37.963 -3.784 7.998 1.00 30.75 180 ARG A N 1
ATOM 1456 C CA . ARG A 1 180 ? -39.011 -2.875 8.420 1.00 30.75 180 ARG A CA 1
ATOM 1457 C C . ARG A 1 180 ? -40.170 -3.053 7.443 1.00 30.75 180 ARG A C 1
ATOM 1459 O O . ARG A 1 180 ? -40.123 -2.609 6.301 1.00 30.75 180 ARG A O 1
ATOM 1466 N N . ARG A 1 181 ? -41.161 -3.825 7.896 1.00 36.38 181 ARG A N 1
ATOM 1467 C CA . ARG A 1 181 ? -42.483 -3.971 7.287 1.00 36.38 181 ARG A CA 1
ATOM 1468 C C . ARG A 1 181 ? -43.050 -2.580 6.999 1.00 36.38 181 ARG A C 1
ATOM 1470 O O . ARG A 1 181 ? -43.398 -1.863 7.934 1.00 36.38 181 ARG A O 1
ATOM 1477 N N . ASP A 1 182 ? -43.185 -2.250 5.723 1.00 32.38 182 ASP A N 1
ATOM 1478 C CA . ASP A 1 182 ? -44.123 -1.229 5.274 1.00 32.38 182 ASP A CA 1
ATOM 1479 C C . ASP A 1 182 ? -45.542 -1.806 5.312 1.00 32.38 182 ASP A C 1
ATOM 1481 O O . ASP A 1 182 ? -45.876 -2.727 4.565 1.00 32.38 182 ASP A O 1
ATOM 1485 N N . ARG A 1 183 ? -46.345 -1.283 6.241 1.00 27.39 183 ARG A N 1
ATOM 1486 C CA . ARG A 1 183 ? -47.754 -0.848 6.106 1.00 27.39 183 ARG A CA 1
ATOM 1487 C C . ARG A 1 183 ? -48.197 -0.315 7.476 1.00 27.39 183 ARG A C 1
ATOM 1489 O O . ARG A 1 183 ? -47.858 -0.955 8.474 1.00 27.39 183 ARG A O 1
ATOM 1496 N N . PRO A 1 184 ? -48.902 0.829 7.568 1.00 31.39 184 PRO A N 1
ATOM 1497 C CA . PRO A 1 184 ? -50.150 1.142 6.844 1.00 31.39 184 PRO A CA 1
ATOM 1498 C C . PRO A 1 184 ? -50.102 2.530 6.148 1.00 31.39 184 PRO A C 1
ATOM 1500 O O . PRO A 1 184 ? -49.178 3.300 6.389 1.00 31.39 184 PRO A O 1
ATOM 1503 N N . LEU A 1 185 ? -50.967 2.878 5.190 1.00 32.56 185 LEU A N 1
ATOM 1504 C CA . LEU A 1 185 ? -52.437 2.983 5.236 1.00 32.56 185 LEU A CA 1
ATOM 1505 C C . LEU A 1 185 ? -53.123 2.283 4.056 1.00 32.56 185 LEU A C 1
ATOM 1507 O O . LEU A 1 185 ? -52.564 2.321 2.938 1.00 32.56 185 LEU A O 1
#

pLDDT: mean 77.51, std 18.56, range [26.34, 94.62]

Secondary structure (DSSP, 8-state):
---S--SS---HHHHHHHHHHGGG-S--S-SS-EEGGGT--HHHHTTSHHIIIIIHHHT-SEEEEEES-SSSTT--EEEEEESSSPPPHHHHHHHHHHHHHHHHHHHHHHHHHHHHS--GGGGTTS-HHHHHHHHHHHTT--HHHHHHHTTS-HHHHHHHHHHHHHHTT----------------

Foldseek 3Di:
DEPDQFPADCDPQLVVLCVVCVVVDPLAQDQFKDWPVVPDDLVRVCPDSCCVRHQVNRLFSIKIKDFLPNPDDPGDIYMDGDNPDYDDVVNRVVRRVCNVVSSVVVVVVVVVVVVVQPDPCLVVPQDPVLVLLVVVVVVVDDLCRSCVVVVHDSVVSVVSPVVSCVSSVVDPPDDDPPPPDDDDD